Protein AF-A0A9P6YZV2-F1 (afdb_monomer_lite)

Radius of gyration: 41.77 Å; chains: 1; bounding box: 80×74×138 Å

InterPro domains:
  IPR004827 Basic-leucine zipper domain [PF07716] (132-180)
  IPR004827 Basic-leucine zipper domain [PS00036] (134-148)
  IPR004827 Basic-leucine zipper domain [PS50217] (134-180)
  IPR004827 Basic-leucine zipper domain [SM00338] (126-190)
  IPR046347 Basic-leucine zipper domain superfamily [SSF57959] (128-179)

Sequence (214 aa):
MTPQNPFYPPQPTPTQPTMTHPEEFHPLYTDWLSHDMFKTDPYHDLFGFISPPLTASPVSENESSLPPPPADFISLFPDMIDTHLPPPQPVQIQPAKRRLAPLMPKTAIPCPGPPNPPTVKRKGIEAGDEVAVKRQKNTDAARRSRMKKVLKMEQLEEQVKALASENARLTTRVAVLESEKGTLVFKEQSLEDRIRVLESQLSEAHRALAIVRS

Structure (mmCIF, N/CA/C/O backbone):
data_AF-A0A9P6YZV2-F1
#
_entry.id   AF-A0A9P6YZV2-F1
#
loop_
_atom_site.group_PDB
_atom_site.id
_atom_site.type_symbol
_atom_site.label_atom_id
_atom_site.label_alt_id
_atom_site.label_comp_id
_atom_site.label_asym_id
_atom_site.label_entity_id
_atom_site.label_seq_id
_atom_site.pdbx_PDB_ins_code
_atom_site.Cartn_x
_atom_site.Cartn_y
_atom_site.Cartn_z
_atom_site.occupancy
_atom_site.B_iso_or_equiv
_atom_site.auth_seq_id
_atom_site.auth_comp_id
_atom_site.auth_asym_id
_atom_site.auth_atom_id
_atom_site.pdbx_PDB_model_num
ATOM 1 N N . MET A 1 1 ? 1.723 -35.075 -79.574 1.00 43.06 1 MET A N 1
ATOM 2 C CA . MET A 1 1 ? 2.799 -34.171 -80.031 1.00 43.06 1 MET A CA 1
ATOM 3 C C . MET A 1 1 ? 2.739 -32.915 -79.181 1.00 43.06 1 MET A C 1
ATOM 5 O O . MET A 1 1 ? 1.804 -32.142 -79.324 1.00 43.06 1 MET A O 1
ATOM 9 N N . THR A 1 2 ? 3.672 -32.768 -78.247 1.00 52.47 2 THR A N 1
ATOM 10 C CA . THR A 1 2 ? 3.822 -31.613 -77.350 1.00 52.47 2 THR A CA 1
ATOM 11 C C . THR A 1 2 ? 5.209 -31.018 -77.602 1.00 52.47 2 THR A C 1
ATOM 13 O O . THR A 1 2 ? 6.182 -31.774 -77.566 1.00 52.47 2 THR A O 1
ATOM 16 N N . PRO A 1 3 ? 5.345 -29.715 -77.906 1.00 64.06 3 PRO A N 1
ATOM 17 C CA . PRO A 1 3 ? 6.660 -29.129 -78.127 1.00 64.06 3 PRO A CA 1
ATOM 18 C C . PRO A 1 3 ? 7.365 -28.864 -76.788 1.00 64.06 3 PRO A C 1
ATOM 20 O O . PRO A 1 3 ? 6.851 -28.148 -75.929 1.00 64.06 3 PRO A O 1
ATOM 23 N N . GLN A 1 4 ? 8.548 -29.462 -76.622 1.00 55.41 4 GLN A N 1
ATOM 24 C CA . GLN A 1 4 ? 9.524 -29.097 -75.594 1.00 55.41 4 GLN A CA 1
ATOM 25 C C . GLN A 1 4 ? 10.068 -27.695 -75.878 1.00 55.41 4 GLN A C 1
ATOM 27 O O . GLN A 1 4 ? 10.422 -27.378 -77.010 1.00 55.41 4 GLN A O 1
ATOM 32 N N . ASN A 1 5 ? 10.161 -26.879 -74.832 1.00 64.25 5 ASN A N 1
ATOM 33 C CA . ASN A 1 5 ? 10.685 -25.520 -74.868 1.00 64.25 5 ASN A CA 1
ATOM 34 C C . ASN A 1 5 ? 12.114 -25.539 -74.278 1.00 64.25 5 ASN A C 1
ATOM 36 O O . ASN A 1 5 ? 12.241 -25.786 -73.077 1.00 64.25 5 ASN A O 1
ATOM 40 N N . PRO A 1 6 ? 13.194 -25.349 -75.064 1.00 66.38 6 PRO A N 1
ATOM 41 C CA . PRO A 1 6 ? 14.556 -25.545 -74.582 1.00 66.38 6 PRO A CA 1
ATOM 42 C C . PRO A 1 6 ? 15.266 -24.203 -74.379 1.00 66.38 6 PRO A C 1
ATOM 44 O O . PRO A 1 6 ? 16.166 -23.879 -75.136 1.00 66.38 6 PRO A O 1
ATOM 47 N N . PHE A 1 7 ? 14.881 -23.395 -73.389 1.00 64.88 7 PHE A N 1
ATOM 48 C CA . PHE A 1 7 ? 15.670 -22.207 -73.028 1.00 64.88 7 PHE A CA 1
ATOM 49 C C . PHE A 1 7 ? 15.435 -21.806 -71.567 1.00 64.88 7 PHE A C 1
ATOM 51 O O . PHE A 1 7 ? 14.630 -20.932 -71.262 1.00 64.88 7 PHE A O 1
ATOM 58 N N . TYR A 1 8 ? 16.178 -22.431 -70.653 1.00 70.00 8 TYR A N 1
ATOM 59 C CA . TYR A 1 8 ? 16.481 -21.828 -69.356 1.00 70.00 8 TYR A CA 1
ATOM 60 C C . TYR A 1 8 ? 18.000 -21.845 -69.143 1.00 70.00 8 TYR A C 1
ATOM 62 O O . TYR A 1 8 ? 18.603 -22.917 -69.224 1.00 70.00 8 TYR A O 1
ATOM 70 N N . PRO A 1 9 ? 18.640 -20.685 -68.909 1.00 74.75 9 PRO A N 1
ATOM 71 C CA . PRO A 1 9 ? 20.052 -20.630 -68.551 1.00 74.75 9 PRO A CA 1
ATOM 72 C C . PRO A 1 9 ? 20.283 -21.164 -67.122 1.00 74.75 9 PRO A C 1
ATOM 74 O O . PRO A 1 9 ? 19.381 -21.084 -66.282 1.00 74.75 9 PRO A O 1
ATOM 77 N N . PRO A 1 10 ? 21.482 -21.701 -66.826 1.00 69.31 10 PRO A N 1
ATOM 78 C CA . PRO A 1 10 ? 21.798 -22.267 -65.519 1.00 69.31 10 PRO A CA 1
ATOM 79 C C . PRO A 1 10 ? 21.834 -21.188 -64.426 1.00 69.31 10 PRO A C 1
ATOM 81 O O . PRO A 1 10 ? 22.437 -20.128 -64.589 1.00 69.31 10 PRO A O 1
ATOM 84 N N . GLN A 1 11 ? 21.183 -21.481 -63.298 1.00 67.31 11 GLN A N 1
ATOM 85 C CA . GLN A 1 11 ? 21.203 -20.667 -62.080 1.00 67.31 11 GLN A CA 1
ATOM 86 C C . GLN A 1 11 ? 22.591 -20.720 -61.407 1.00 67.31 11 GLN A C 1
ATOM 88 O O . GLN A 1 11 ? 23.166 -21.807 -61.310 1.00 67.31 11 GLN A O 1
ATOM 93 N N . PRO A 1 12 ? 23.132 -19.591 -60.910 1.00 63.19 12 PRO A N 1
ATOM 94 C CA . PRO A 1 12 ? 24.380 -19.576 -60.155 1.00 63.19 12 PRO A CA 1
ATOM 95 C C . PRO A 1 12 ? 24.190 -20.171 -58.750 1.00 63.19 12 PRO A C 1
ATOM 97 O O . PRO A 1 12 ? 23.262 -19.825 -58.021 1.00 63.19 12 PRO A O 1
ATOM 100 N N . THR A 1 13 ? 25.097 -21.065 -58.365 1.00 65.31 13 THR A N 1
ATOM 101 C CA . THR A 1 13 ? 25.158 -21.690 -57.037 1.00 65.31 13 THR A CA 1
ATOM 102 C C . THR A 1 13 ? 25.561 -20.684 -55.949 1.00 65.31 13 THR A C 1
ATOM 104 O O . THR A 1 13 ? 26.466 -19.882 -56.187 1.00 65.31 13 THR A O 1
ATOM 107 N N . PRO A 1 14 ? 24.974 -20.743 -54.738 1.00 59.47 14 PRO A N 1
ATOM 108 C CA . PRO A 1 14 ? 25.343 -19.862 -53.635 1.00 59.47 14 PRO A CA 1
ATOM 109 C C . PRO A 1 14 ? 26.693 -20.265 -53.023 1.00 59.47 14 PRO A C 1
ATOM 111 O O . PRO A 1 14 ? 26.834 -21.323 -52.410 1.00 59.47 14 PRO A O 1
ATOM 114 N N . THR A 1 15 ? 27.689 -19.395 -53.177 1.00 58.44 15 THR A N 1
ATOM 115 C CA . THR A 1 15 ? 28.986 -19.464 -52.497 1.00 58.44 15 THR A CA 1
ATOM 116 C C . THR A 1 15 ? 28.785 -19.224 -50.998 1.00 58.44 15 THR A C 1
ATOM 118 O O . THR A 1 15 ? 28.292 -18.168 -50.600 1.00 58.44 15 THR A O 1
ATOM 121 N N . GLN A 1 16 ? 29.142 -20.195 -50.155 1.00 58.88 16 GLN A N 1
ATOM 122 C CA . GLN A 1 16 ? 29.100 -20.020 -48.702 1.00 58.88 16 GLN A CA 1
ATOM 123 C C . GLN A 1 16 ? 30.207 -19.059 -48.226 1.00 58.88 16 GLN A C 1
ATOM 125 O O . GLN A 1 16 ? 31.331 -19.138 -48.727 1.00 58.88 16 GLN A O 1
ATOM 130 N N . PRO A 1 17 ? 29.928 -18.165 -47.260 1.00 58.06 17 PRO A N 1
ATOM 131 C CA . PRO A 1 17 ? 30.936 -17.281 -46.693 1.00 58.06 17 PRO A CA 1
ATOM 132 C C . PRO A 1 17 ? 31.865 -18.035 -45.731 1.00 58.06 17 PRO A C 1
ATOM 134 O O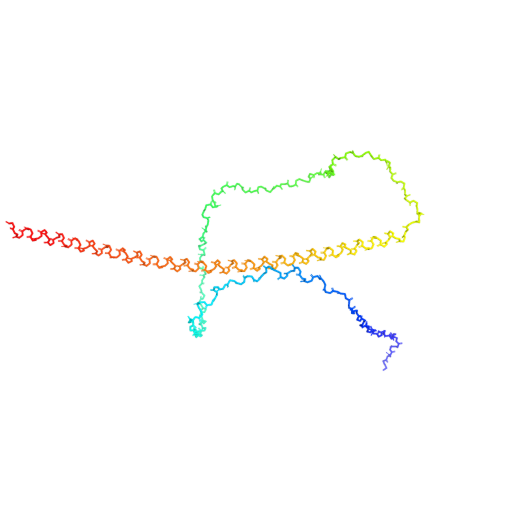 . PRO A 1 17 ? 31.443 -18.566 -44.705 1.00 58.06 17 PRO A O 1
ATOM 137 N N . THR A 1 18 ? 33.152 -18.027 -46.069 1.00 53.50 18 THR A N 1
ATOM 138 C CA . THR A 1 18 ? 34.283 -18.413 -45.221 1.00 53.50 18 THR A CA 1
ATOM 139 C C . THR A 1 18 ? 34.260 -17.636 -43.899 1.00 53.50 18 THR A C 1
ATOM 141 O O . THR A 1 18 ? 34.390 -16.413 -43.886 1.00 53.50 18 THR A O 1
ATOM 144 N N . MET A 1 19 ? 34.114 -18.349 -42.780 1.00 46.16 19 MET A N 1
ATOM 145 C CA . MET A 1 19 ? 34.288 -17.826 -41.422 1.00 46.16 19 MET A CA 1
ATOM 146 C C . MET A 1 19 ? 35.782 -17.609 -41.146 1.00 46.16 19 MET A C 1
ATOM 148 O O . MET A 1 19 ? 36.496 -18.542 -40.787 1.00 46.16 19 MET A O 1
ATOM 152 N N . THR A 1 20 ? 36.269 -16.380 -41.313 1.00 56.19 20 THR A N 1
ATOM 153 C CA . THR A 1 20 ? 37.557 -15.957 -40.750 1.00 56.19 20 THR A CA 1
ATOM 154 C C . THR A 1 20 ? 37.342 -15.449 -39.329 1.00 56.19 20 THR A C 1
ATOM 156 O O . THR A 1 20 ? 36.705 -14.420 -39.108 1.00 56.19 20 THR A O 1
ATOM 159 N N . HIS A 1 21 ? 37.885 -16.207 -38.388 1.00 53.91 21 HIS A N 1
ATOM 160 C CA . HIS A 1 21 ? 38.072 -15.893 -36.978 1.00 53.91 21 HIS A CA 1
ATOM 161 C C . HIS A 1 21 ? 38.969 -14.647 -36.816 1.00 53.91 21 HIS A C 1
ATOM 163 O O . HIS A 1 21 ? 40.043 -14.620 -37.420 1.00 53.91 21 HIS A O 1
ATOM 169 N N . PRO A 1 22 ? 38.614 -13.657 -35.978 1.00 57.06 22 PRO A N 1
ATOM 170 C CA . PRO A 1 22 ? 39.604 -12.812 -35.334 1.00 57.06 22 PRO A CA 1
ATOM 171 C C . PRO A 1 22 ? 39.616 -13.117 -33.838 1.00 57.06 22 PRO A C 1
ATOM 173 O O . PRO A 1 22 ? 38.702 -12.770 -33.090 1.00 57.06 22 PRO A O 1
ATOM 176 N N . GLU A 1 23 ? 40.676 -13.810 -33.443 1.00 51.91 23 GLU A N 1
ATOM 177 C CA . GLU A 1 23 ? 41.200 -13.756 -32.089 1.00 51.91 23 GLU A CA 1
ATOM 178 C C . GLU A 1 23 ? 41.627 -12.326 -31.710 1.00 51.91 23 GLU A C 1
ATOM 180 O O . GLU A 1 23 ? 41.994 -11.518 -32.562 1.00 51.91 23 GLU A O 1
ATOM 185 N N . GLU A 1 24 ? 41.594 -12.079 -30.399 1.00 54.41 24 GLU A N 1
ATOM 186 C CA . GLU A 1 24 ? 42.361 -11.064 -29.669 1.00 54.41 24 GLU A CA 1
ATOM 187 C C . GLU A 1 24 ? 42.014 -9.579 -29.886 1.00 54.41 24 GLU A C 1
ATOM 189 O O . GLU A 1 24 ? 42.719 -8.816 -30.540 1.00 54.41 24 GLU A O 1
ATOM 194 N N . PHE A 1 25 ? 40.991 -9.109 -29.161 1.00 53.44 25 PHE A N 1
ATOM 195 C CA . PHE A 1 25 ? 40.969 -7.734 -28.644 1.00 53.44 25 PHE A CA 1
ATOM 196 C C . PHE A 1 25 ? 40.607 -7.726 -27.147 1.00 53.44 25 PHE A C 1
ATOM 198 O O . PHE A 1 25 ? 39.445 -7.776 -26.758 1.00 53.44 25 PHE A O 1
ATOM 205 N N . HIS A 1 26 ? 41.666 -7.699 -26.334 1.00 54.44 26 HIS A N 1
ATOM 206 C CA . HIS A 1 26 ? 41.816 -7.231 -24.947 1.00 54.44 26 HIS A CA 1
ATOM 207 C C . HIS A 1 26 ? 40.582 -7.119 -24.011 1.00 54.44 26 HIS A C 1
ATOM 209 O O . HIS A 1 26 ? 39.766 -6.204 -24.162 1.00 54.44 26 HIS A O 1
ATOM 215 N N . PRO A 1 27 ? 40.542 -7.895 -22.906 1.00 51.00 27 PRO A N 1
ATOM 216 C CA . PRO A 1 27 ? 39.617 -7.695 -21.796 1.00 51.00 27 PRO A CA 1
ATOM 217 C C . PRO A 1 27 ? 40.226 -6.730 -20.760 1.00 51.00 27 PRO A C 1
ATOM 219 O O . PRO A 1 27 ? 40.805 -7.156 -19.769 1.00 51.00 27 PRO A O 1
ATOM 222 N N . LEU A 1 28 ? 40.128 -5.416 -20.984 1.00 53.09 28 LEU A N 1
ATOM 223 C CA . LEU A 1 28 ? 40.506 -4.403 -19.973 1.00 53.09 28 LEU A CA 1
ATOM 224 C C . LEU A 1 28 ? 39.362 -3.450 -19.590 1.00 53.09 28 LEU A C 1
ATOM 226 O O . LEU A 1 28 ? 39.574 -2.502 -18.843 1.00 53.09 28 LEU A O 1
ATOM 230 N N . TYR A 1 29 ? 38.139 -3.692 -20.071 1.00 54.31 29 TYR A N 1
ATOM 231 C CA . TYR A 1 29 ? 37.000 -2.794 -19.827 1.00 54.31 29 TYR A CA 1
ATOM 232 C C . TYR A 1 29 ? 35.933 -3.329 -18.862 1.00 54.31 29 TYR A C 1
ATOM 234 O O . TYR A 1 29 ? 34.952 -2.634 -18.607 1.00 54.31 29 TYR A O 1
ATOM 242 N N . THR A 1 30 ? 36.110 -4.524 -18.300 1.00 49.38 30 THR A N 1
ATOM 243 C CA . THR A 1 30 ? 35.121 -5.162 -17.413 1.00 49.38 30 THR A CA 1
ATOM 244 C C . THR A 1 30 ? 35.299 -4.861 -15.922 1.00 49.38 30 THR A C 1
ATOM 246 O O . THR A 1 30 ? 34.407 -5.187 -15.149 1.00 49.38 30 THR A O 1
ATOM 249 N N . ASP A 1 31 ? 36.382 -4.204 -15.500 1.00 46.16 31 ASP A N 1
ATOM 250 C CA . ASP A 1 31 ? 36.741 -4.153 -14.071 1.00 46.16 31 ASP A CA 1
ATOM 251 C C . ASP A 1 31 ? 36.098 -2.996 -13.272 1.00 46.16 31 ASP A C 1
ATOM 253 O O . ASP A 1 31 ? 36.015 -3.037 -12.051 1.00 46.16 31 ASP A O 1
ATOM 257 N N . TRP A 1 32 ? 35.553 -1.968 -13.934 1.00 55.16 32 TRP A N 1
ATOM 258 C CA . TRP A 1 32 ? 34.984 -0.797 -13.237 1.00 55.16 32 TRP A CA 1
ATOM 259 C C . TRP A 1 32 ? 33.485 -0.892 -12.912 1.00 55.16 32 TRP A C 1
ATOM 261 O O . TRP A 1 32 ? 32.959 -0.004 -12.244 1.00 55.16 32 TRP A O 1
ATOM 271 N N . LEU A 1 33 ? 32.779 -1.935 -13.366 1.00 55.25 33 LEU A N 1
ATOM 272 C CA . LEU A 1 33 ? 31.339 -2.092 -13.100 1.00 55.25 33 LEU A CA 1
ATOM 273 C C . LEU A 1 33 ? 31.011 -3.019 -11.919 1.00 55.25 33 LEU A C 1
ATOM 275 O O . LEU A 1 33 ? 29.849 -3.106 -11.531 1.00 55.25 33 LEU A O 1
ATOM 279 N N . SER A 1 34 ? 32.006 -3.694 -11.341 1.00 52.78 34 SER A N 1
ATOM 280 C CA . SER A 1 34 ? 31.775 -4.771 -10.367 1.00 52.78 34 SER A CA 1
ATOM 281 C C . SER A 1 34 ? 31.810 -4.338 -8.897 1.00 52.78 34 SER A C 1
ATOM 283 O O . SER A 1 34 ? 31.619 -5.185 -8.030 1.00 52.78 34 SER A O 1
ATOM 285 N N . HIS A 1 35 ? 32.052 -3.061 -8.576 1.00 49.12 35 HIS A N 1
ATOM 286 C CA . HIS A 1 35 ? 32.400 -2.694 -7.196 1.00 49.12 35 HIS A CA 1
ATOM 287 C C . HIS A 1 35 ? 31.244 -2.263 -6.273 1.00 49.12 35 HIS A C 1
ATOM 289 O O . HIS A 1 35 ? 31.473 -2.191 -5.074 1.00 49.12 35 HIS A O 1
ATOM 295 N N . ASP A 1 36 ? 30.013 -2.034 -6.753 1.00 50.41 36 ASP A N 1
ATOM 296 C CA . ASP A 1 36 ? 29.003 -1.344 -5.914 1.00 50.41 36 ASP A CA 1
ATOM 297 C C . ASP A 1 36 ? 27.617 -2.004 -5.768 1.00 50.41 36 ASP A C 1
ATOM 299 O O . ASP A 1 36 ? 26.698 -1.373 -5.253 1.00 50.41 36 ASP A O 1
ATOM 303 N N . MET A 1 37 ? 27.419 -3.270 -6.162 1.00 51.56 37 MET A N 1
ATOM 304 C CA . MET A 1 37 ? 26.061 -3.863 -6.165 1.00 51.56 37 MET A CA 1
ATOM 305 C C . MET A 1 37 ? 25.808 -5.050 -5.228 1.00 51.56 37 MET A C 1
ATOM 307 O O . MET A 1 37 ? 24.688 -5.547 -5.194 1.00 51.56 37 MET A O 1
ATOM 311 N N . PHE A 1 38 ? 26.766 -5.461 -4.393 1.00 49.94 38 PHE A N 1
ATOM 312 C CA . PHE A 1 38 ? 26.539 -6.547 -3.426 1.00 49.94 38 PHE A CA 1
ATOM 313 C C . PHE A 1 38 ? 26.890 -6.144 -1.992 1.00 49.94 38 PHE A C 1
ATOM 315 O O . PHE A 1 38 ? 27.756 -6.730 -1.350 1.00 49.94 38 PHE A O 1
ATOM 322 N N . LYS A 1 39 ? 26.163 -5.162 -1.451 1.00 48.28 39 LYS A N 1
ATOM 323 C CA . LYS A 1 39 ? 25.825 -5.184 -0.022 1.00 48.28 39 LYS A CA 1
ATOM 324 C C . LYS A 1 39 ? 24.467 -5.860 0.105 1.00 48.28 39 LYS A C 1
ATOM 326 O O . LYS A 1 39 ? 23.427 -5.219 0.086 1.00 48.28 39 LYS A O 1
ATOM 331 N N . THR A 1 40 ? 24.509 -7.184 0.137 1.00 47.88 40 THR A N 1
ATOM 332 C CA . THR A 1 40 ? 23.394 -8.031 0.548 1.00 47.88 40 THR A CA 1
ATOM 333 C C . THR A 1 40 ? 23.101 -7.761 2.020 1.00 47.88 40 THR A C 1
ATOM 335 O O . THR A 1 40 ? 23.956 -8.004 2.874 1.00 47.88 40 THR A O 1
ATOM 338 N N . ASP A 1 41 ? 21.910 -7.246 2.308 1.00 49.81 41 ASP A N 1
ATOM 339 C CA . ASP A 1 41 ? 21.395 -7.127 3.668 1.00 49.81 41 ASP A CA 1
ATOM 340 C C . ASP A 1 41 ? 21.229 -8.525 4.303 1.00 49.81 41 ASP A C 1
ATOM 342 O O . ASP A 1 41 ? 20.614 -9.404 3.695 1.00 49.81 41 ASP A O 1
ATOM 346 N N . PRO A 1 42 ? 21.728 -8.765 5.531 1.00 53.84 42 PRO A N 1
ATOM 347 C CA . PRO A 1 42 ? 21.715 -10.083 6.175 1.00 53.84 42 PRO A CA 1
ATOM 348 C C . PRO A 1 42 ? 20.377 -10.447 6.854 1.00 53.84 42 PRO A C 1
ATOM 350 O O . PRO A 1 42 ? 20.350 -11.310 7.726 1.00 53.84 42 PRO A O 1
ATOM 353 N N . TYR A 1 43 ? 19.256 -9.811 6.496 1.00 56.19 43 TYR A N 1
ATOM 354 C CA . TYR A 1 43 ? 17.992 -9.941 7.246 1.00 56.19 43 TYR A CA 1
ATOM 355 C C . TYR A 1 43 ? 16.944 -10.883 6.637 1.00 56.19 43 TYR A C 1
ATOM 357 O O . TYR A 1 43 ? 15.857 -11.017 7.196 1.00 56.19 43 TYR A O 1
ATOM 365 N N . HIS A 1 44 ? 17.242 -11.573 5.534 1.00 54.62 44 HIS A N 1
ATOM 366 C CA . HIS A 1 44 ? 16.236 -12.404 4.862 1.00 54.62 44 HIS A CA 1
ATOM 367 C C . HIS A 1 44 ? 16.019 -13.811 5.443 1.00 54.62 44 HIS A C 1
ATOM 369 O O . HIS A 1 44 ? 15.093 -14.483 4.999 1.00 54.62 44 HIS A O 1
ATOM 375 N N . ASP A 1 45 ? 16.770 -14.239 6.464 1.00 51.38 45 ASP A N 1
ATOM 376 C CA . ASP A 1 45 ? 16.790 -15.660 6.861 1.00 51.38 45 ASP A CA 1
ATOM 377 C C . ASP A 1 45 ? 16.091 -16.010 8.191 1.00 51.38 45 ASP A C 1
ATOM 379 O O . ASP A 1 45 ? 16.208 -17.135 8.669 1.00 51.38 45 ASP A O 1
ATOM 383 N N . LEU A 1 46 ? 15.327 -15.093 8.808 1.00 51.91 46 LEU A N 1
ATOM 384 C CA . LEU A 1 46 ? 14.705 -15.365 10.122 1.00 51.91 46 LEU A CA 1
ATOM 385 C C . LEU A 1 46 ? 13.220 -15.779 10.094 1.00 51.91 46 LEU A C 1
ATOM 387 O O . LEU A 1 46 ? 12.696 -16.209 11.116 1.00 51.91 46 LEU A O 1
ATOM 391 N N . PHE A 1 47 ? 12.532 -15.727 8.951 1.00 53.81 47 PHE A N 1
ATOM 392 C CA . PHE A 1 47 ? 11.108 -16.118 8.862 1.00 53.81 47 PHE A CA 1
ATOM 393 C C . PHE A 1 47 ? 10.846 -17.299 7.914 1.00 53.81 47 PHE A C 1
ATOM 395 O O . PHE A 1 47 ? 9.758 -17.448 7.363 1.00 53.81 47 PHE A O 1
ATOM 402 N N . GLY A 1 48 ? 11.840 -18.176 7.759 1.00 53.34 48 GLY A N 1
ATOM 403 C CA . GLY A 1 48 ? 11.793 -19.375 6.919 1.00 53.34 48 GLY A CA 1
ATOM 404 C C . GLY A 1 48 ? 11.095 -20.598 7.525 1.00 53.34 48 GLY A C 1
ATOM 405 O O . GLY A 1 48 ? 11.504 -21.712 7.217 1.00 53.34 48 GLY A O 1
ATOM 406 N N . PHE A 1 49 ? 10.063 -20.448 8.364 1.00 51.62 49 PHE A N 1
ATOM 407 C CA . PHE A 1 49 ? 9.325 -21.611 8.868 1.00 51.62 49 PHE A CA 1
ATOM 408 C C . PHE A 1 49 ? 7.804 -21.406 8.884 1.00 51.62 49 PHE A C 1
ATOM 410 O O . PHE A 1 49 ? 7.268 -20.570 9.602 1.00 51.62 49 PHE A O 1
ATOM 417 N N . ILE A 1 50 ? 7.147 -22.315 8.149 1.00 52.44 50 ILE A N 1
ATOM 418 C CA . ILE A 1 50 ? 5.720 -22.671 8.127 1.00 52.44 50 ILE A CA 1
ATOM 419 C C . ILE A 1 50 ? 4.857 -21.863 7.141 1.00 52.44 50 ILE A C 1
ATOM 421 O O . ILE A 1 50 ? 4.198 -20.884 7.477 1.00 52.44 50 ILE A O 1
ATOM 425 N N . SER A 1 51 ? 4.743 -22.377 5.916 1.00 41.38 51 SER A N 1
ATOM 426 C CA . SER A 1 51 ? 3.493 -22.285 5.156 1.00 41.38 51 SER A CA 1
ATOM 427 C C . SER A 1 51 ? 3.112 -23.684 4.660 1.00 41.38 51 SER A C 1
ATOM 429 O O . SER A 1 51 ? 3.918 -24.314 3.972 1.00 41.38 51 SER A O 1
ATOM 431 N N . PRO A 1 52 ? 1.940 -24.219 5.051 1.00 60.16 52 PRO A N 1
ATOM 432 C CA . PRO A 1 52 ? 1.462 -25.515 4.583 1.00 60.16 52 PRO A CA 1
ATOM 433 C C . PRO A 1 52 ? 0.967 -25.425 3.127 1.00 60.16 52 PRO A C 1
ATOM 435 O O . PRO A 1 52 ? 0.572 -24.345 2.678 1.00 60.16 52 PRO A O 1
ATOM 438 N N . PRO A 1 53 ? 0.951 -26.542 2.377 1.00 58.06 53 PRO A N 1
ATOM 439 C CA . PRO A 1 53 ? 0.443 -26.558 1.012 1.00 58.06 53 PRO A CA 1
ATOM 440 C C . PRO A 1 53 ? -1.085 -26.457 1.036 1.00 58.06 53 PRO A C 1
ATOM 442 O O . PRO A 1 53 ? -1.765 -27.376 1.492 1.00 58.06 53 PRO A O 1
ATOM 445 N N . LEU A 1 54 ? -1.638 -25.346 0.544 1.00 53.19 54 LEU A N 1
ATOM 446 C CA . LEU A 1 54 ? -3.074 -25.262 0.307 1.00 53.19 54 LEU A CA 1
ATOM 447 C C . LEU A 1 54 ? -3.416 -25.984 -0.995 1.00 53.19 54 LEU A C 1
ATOM 449 O O . LEU A 1 54 ? -2.981 -25.643 -2.093 1.00 53.19 54 LEU A O 1
ATOM 453 N N . THR A 1 55 ? -4.178 -27.043 -0.783 1.00 51.91 55 THR A N 1
ATOM 454 C CA . THR A 1 55 ? -4.790 -27.966 -1.722 1.00 51.91 55 THR A CA 1
ATOM 455 C C . THR A 1 55 ? -5.688 -27.256 -2.731 1.00 51.91 55 THR A C 1
ATOM 457 O O . THR A 1 55 ? -6.434 -26.342 -2.381 1.00 51.91 55 THR A O 1
ATOM 460 N N . ALA A 1 56 ? -5.654 -27.742 -3.972 1.00 51.88 56 ALA A N 1
ATOM 461 C CA . ALA A 1 56 ? -6.560 -27.370 -5.049 1.00 51.88 56 ALA A CA 1
ATOM 462 C C . ALA A 1 56 ? -8.033 -27.425 -4.605 1.00 51.88 56 ALA A C 1
ATOM 464 O O . ALA A 1 56 ? -8.490 -28.446 -4.093 1.00 51.88 56 ALA A O 1
ATOM 465 N N . SER A 1 57 ? -8.772 -26.339 -4.837 1.00 46.72 57 SER A N 1
ATOM 466 C CA . SER A 1 57 ? -10.237 -26.361 -4.863 1.00 46.72 57 SER A CA 1
ATOM 467 C C . SER A 1 57 ? -10.719 -26.416 -6.314 1.00 46.72 57 SER A C 1
ATOM 469 O O . SER A 1 57 ? -10.122 -25.760 -7.172 1.00 46.72 57 SER A O 1
ATOM 471 N N . PRO A 1 58 ? -11.760 -27.215 -6.602 1.00 58.94 58 PRO A N 1
ATOM 472 C CA . PRO A 1 58 ? -12.256 -27.424 -7.949 1.00 58.94 58 PRO A CA 1
ATOM 473 C C . PRO A 1 58 ? -12.977 -26.190 -8.492 1.00 58.94 58 PRO A C 1
ATOM 475 O O . PRO A 1 58 ? -13.593 -25.412 -7.763 1.00 58.94 58 PRO A O 1
ATOM 478 N N . VAL A 1 59 ? -12.891 -26.076 -9.814 1.00 48.19 59 VAL A N 1
ATOM 479 C CA . VAL A 1 59 ? -13.651 -25.165 -10.661 1.00 48.19 59 VAL A CA 1
ATOM 480 C C . VAL A 1 59 ? -15.149 -25.351 -10.385 1.00 48.19 59 VAL A C 1
ATOM 482 O O . VAL A 1 59 ? -15.647 -26.476 -10.362 1.00 48.19 59 VAL A O 1
ATOM 485 N N . SER A 1 60 ? -15.860 -24.251 -10.153 1.00 56.31 60 SER A N 1
ATOM 486 C CA . SER A 1 60 ? -17.320 -24.220 -10.177 1.00 56.31 60 SER A CA 1
ATOM 487 C C . SER A 1 60 ? -17.713 -23.268 -11.296 1.00 56.31 60 SER A C 1
ATOM 489 O O . SER A 1 60 ? -17.619 -22.048 -11.160 1.00 56.31 60 SER A O 1
ATOM 491 N N . GLU A 1 61 ? -18.050 -23.847 -12.444 1.00 56.47 61 GLU A N 1
ATOM 492 C CA . GLU A 1 61 ? -18.678 -23.150 -13.557 1.00 56.47 61 GLU A CA 1
ATOM 493 C C . GLU A 1 61 ? -20.153 -22.970 -13.201 1.00 56.47 61 GLU A C 1
ATOM 495 O O . GLU A 1 61 ? -20.925 -23.926 -13.195 1.00 56.47 61 GLU A O 1
ATOM 500 N N . ASN A 1 62 ? -20.548 -21.744 -12.868 1.00 56.75 62 ASN A N 1
ATOM 501 C CA . ASN A 1 62 ? -21.954 -21.374 -12.835 1.00 56.75 62 ASN A CA 1
ATOM 502 C C . ASN A 1 62 ? -22.107 -20.024 -13.539 1.00 56.75 62 ASN A C 1
ATOM 504 O O . ASN A 1 62 ? -22.022 -18.961 -12.921 1.00 56.75 62 ASN A O 1
ATOM 508 N N . GLU A 1 63 ? -22.286 -20.085 -14.860 1.00 53.06 63 GLU A N 1
ATOM 509 C CA . GLU A 1 63 ? -22.800 -18.971 -15.651 1.00 53.06 63 GLU A CA 1
ATOM 510 C C . GLU A 1 63 ? -24.232 -18.674 -15.202 1.00 53.06 63 GLU A C 1
ATOM 512 O O . GLU A 1 63 ? -25.183 -19.362 -15.566 1.00 53.06 63 GLU A O 1
ATOM 517 N N . SER A 1 64 ? -24.389 -17.623 -14.402 1.00 53.81 64 SER A N 1
ATOM 518 C CA . SER A 1 64 ? -25.679 -16.983 -14.183 1.00 53.81 64 SER A CA 1
ATOM 519 C C . SER A 1 64 ? -25.618 -15.606 -14.825 1.00 53.81 64 SER A C 1
ATOM 521 O O . SER A 1 64 ? -24.998 -14.681 -14.302 1.00 53.81 64 SER A O 1
ATOM 523 N N . SER A 1 65 ? -26.254 -15.489 -15.988 1.00 56.97 65 SER A N 1
ATOM 524 C CA . SER A 1 65 ? -26.461 -14.240 -16.710 1.00 56.97 65 SER A CA 1
ATOM 525 C C . SER A 1 65 ? -27.303 -13.279 -15.865 1.00 56.97 65 SER A C 1
ATOM 527 O O . SER A 1 65 ? -28.532 -13.363 -15.844 1.00 56.97 65 SER A O 1
ATOM 529 N N . LEU A 1 66 ? -26.647 -12.356 -15.170 1.00 62.50 66 LEU A N 1
ATOM 530 C CA . LEU A 1 66 ? -27.281 -11.164 -14.620 1.00 62.50 66 LEU A CA 1
ATOM 531 C C . LEU A 1 66 ? -26.558 -9.931 -15.171 1.00 62.50 66 LEU A C 1
ATOM 533 O O . LEU A 1 66 ? -25.330 -9.947 -15.285 1.00 62.50 66 LEU A O 1
ATOM 537 N N . PRO A 1 67 ? -27.299 -8.875 -15.552 1.00 71.31 67 PRO A N 1
ATOM 538 C CA . PRO A 1 67 ? -26.690 -7.637 -16.012 1.00 71.31 67 PRO A CA 1
ATOM 539 C C . PRO A 1 67 ? -25.839 -7.028 -14.886 1.00 71.31 67 PRO A C 1
ATOM 541 O O . PRO A 1 67 ? -26.240 -7.093 -13.719 1.00 71.31 67 PRO A O 1
ATOM 544 N N . PRO A 1 68 ? -24.673 -6.442 -15.209 1.00 62.69 68 PRO A N 1
ATOM 545 C CA . PRO A 1 68 ? -23.816 -5.836 -14.204 1.00 62.69 68 PRO A CA 1
ATOM 546 C C . PRO A 1 68 ? -24.562 -4.677 -13.522 1.00 62.69 68 PRO A C 1
ATOM 548 O O . PRO A 1 68 ? -25.182 -3.867 -14.221 1.00 62.69 68 PRO A O 1
ATOM 551 N N . PRO A 1 69 ? -24.520 -4.565 -12.181 1.00 66.69 69 PRO A N 1
ATOM 552 C CA . PRO A 1 69 ? -24.959 -3.347 -11.517 1.00 66.69 69 PRO A CA 1
ATOM 553 C C . PRO A 1 69 ? -24.096 -2.172 -12.003 1.00 66.69 69 PRO A C 1
ATOM 555 O O . PRO A 1 69 ? -22.926 -2.378 -12.349 1.00 66.69 69 PRO A O 1
ATOM 558 N N . PRO A 1 70 ? -24.648 -0.946 -12.063 1.00 60.19 70 PRO A N 1
ATOM 559 C CA . PRO A 1 70 ? -23.858 0.229 -12.388 1.00 60.19 70 PRO A CA 1
ATOM 560 C C . PRO A 1 70 ? -22.701 0.301 -11.395 1.00 60.19 70 PRO A C 1
ATOM 562 O O . PRO A 1 70 ? -22.904 0.308 -10.184 1.00 60.19 70 PRO A O 1
ATOM 565 N N . ALA A 1 71 ? -21.480 0.273 -11.923 1.00 49.91 71 ALA A N 1
ATOM 566 C CA . ALA A 1 71 ? -20.296 0.520 -11.133 1.00 49.91 71 ALA A CA 1
ATOM 567 C C . ALA A 1 71 ? -20.408 1.949 -10.602 1.00 49.91 71 ALA A C 1
ATOM 569 O O . ALA A 1 71 ? -20.175 2.910 -11.339 1.00 49.91 71 ALA A O 1
ATOM 570 N N . ASP A 1 72 ? -20.782 2.077 -9.333 1.00 46.78 72 ASP A N 1
ATOM 571 C CA . ASP A 1 72 ? -20.520 3.270 -8.551 1.00 46.78 72 ASP A CA 1
ATOM 572 C C . ASP A 1 72 ? -18.999 3.400 -8.501 1.00 46.78 72 ASP A C 1
ATOM 574 O O . ASP A 1 72 ? -18.312 2.806 -7.668 1.00 46.78 72 ASP A O 1
ATOM 578 N N . PHE A 1 73 ? -18.452 4.121 -9.480 1.00 60.03 73 PHE A N 1
ATOM 579 C CA . PHE A 1 73 ? -17.106 4.647 -9.405 1.00 60.03 73 PHE A CA 1
ATOM 580 C C . PHE A 1 73 ? -17.073 5.494 -8.140 1.00 60.03 73 PHE A C 1
ATOM 582 O O . PHE A 1 73 ? -17.517 6.641 -8.127 1.00 60.03 73 PHE A O 1
ATOM 589 N N . ILE A 1 74 ? -16.573 4.902 -7.059 1.00 57.09 74 ILE A N 1
ATOM 590 C CA . ILE A 1 74 ? -16.119 5.632 -5.888 1.00 57.09 74 ILE A CA 1
ATOM 591 C C . ILE A 1 74 ? -15.002 6.522 -6.422 1.00 57.09 74 ILE A C 1
ATOM 593 O O . ILE A 1 74 ? -13.863 6.087 -6.600 1.00 57.09 74 ILE A O 1
ATOM 597 N N . SER A 1 75 ? -15.366 7.749 -6.789 1.00 59.59 75 SER A N 1
ATOM 598 C CA . SER A 1 75 ? -14.429 8.788 -7.176 1.00 59.59 75 SER A CA 1
ATOM 599 C C . SER A 1 75 ? -13.479 8.974 -6.005 1.00 59.59 75 SER A C 1
ATOM 601 O O . SER A 1 75 ? -13.823 9.602 -5.009 1.00 59.59 75 SER A O 1
ATOM 603 N N . LEU A 1 76 ? -12.275 8.412 -6.133 1.00 63.31 76 LEU A N 1
ATOM 604 C CA . LEU A 1 76 ? -11.209 8.491 -5.132 1.00 63.31 76 LEU A CA 1
ATOM 605 C C . LEU A 1 76 ? -10.752 9.943 -4.875 1.00 63.31 76 LEU A C 1
ATOM 607 O O . LEU A 1 76 ? -9.965 10.191 -3.970 1.00 63.31 76 LEU A O 1
ATOM 611 N N . PHE A 1 77 ? -11.258 10.896 -5.668 1.00 64.62 77 PHE A N 1
ATOM 612 C CA . PHE A 1 77 ? -10.991 12.327 -5.578 1.00 64.62 77 PHE A CA 1
ATOM 613 C C . PHE A 1 77 ? -12.279 13.138 -5.833 1.00 64.62 77 PHE A C 1
ATOM 615 O O . PHE A 1 77 ? -12.502 13.591 -6.959 1.00 64.62 77 PHE A O 1
ATOM 622 N N . PRO A 1 78 ? -13.141 13.333 -4.818 1.00 63.69 78 PRO A N 1
ATOM 623 C CA . PRO A 1 78 ? -14.338 14.172 -4.939 1.00 63.69 78 PRO A CA 1
ATOM 624 C C . PRO A 1 78 ? -14.018 15.636 -5.288 1.00 63.69 78 PRO A C 1
ATOM 626 O O . PRO A 1 78 ? -14.799 16.296 -5.961 1.00 63.69 78 PRO A O 1
ATOM 629 N N . ASP A 1 79 ? -12.831 16.124 -4.918 1.00 55.81 79 ASP A N 1
ATOM 630 C CA . ASP A 1 79 ? -12.480 17.548 -5.024 1.00 55.81 79 ASP A CA 1
ATOM 631 C C . ASP A 1 79 ? -12.013 18.000 -6.418 1.00 55.81 79 ASP A C 1
ATOM 633 O O . ASP A 1 79 ? -11.737 19.180 -6.630 1.00 55.81 79 ASP A O 1
ATOM 637 N N . MET A 1 80 ? -11.914 17.094 -7.397 1.00 56.25 80 MET A N 1
ATOM 638 C CA . MET A 1 80 ? -11.484 17.461 -8.755 1.00 56.25 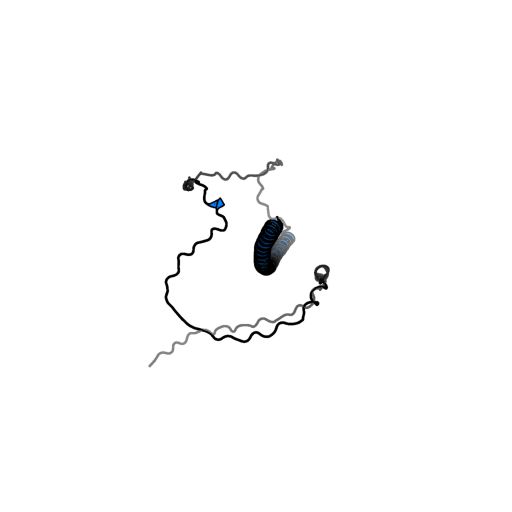80 MET A CA 1
ATOM 639 C C . MET A 1 80 ? -12.629 17.764 -9.730 1.00 56.25 80 MET A C 1
ATOM 641 O O . MET A 1 80 ? -12.364 18.267 -10.822 1.00 56.25 80 MET A O 1
ATOM 645 N N . ILE A 1 81 ? -13.884 17.477 -9.373 1.00 58.97 81 ILE A N 1
ATOM 646 C CA . ILE A 1 81 ? -15.025 17.558 -10.305 1.00 58.97 81 ILE A CA 1
ATOM 647 C C . ILE A 1 81 ? -15.785 18.894 -10.285 1.00 58.97 81 ILE A C 1
ATOM 649 O O . ILE A 1 81 ? -16.476 19.187 -11.257 1.00 58.97 81 ILE A O 1
ATOM 653 N N . ASP A 1 82 ? -15.571 19.766 -9.296 1.00 54.16 82 ASP A N 1
ATOM 654 C CA . ASP A 1 82 ? -16.225 21.087 -9.221 1.00 54.16 82 ASP A CA 1
ATOM 655 C C . ASP A 1 82 ? -15.372 22.229 -9.796 1.00 54.16 82 ASP A C 1
ATOM 657 O O . ASP A 1 82 ? -15.284 23.334 -9.257 1.00 54.16 82 ASP A O 1
ATOM 661 N N . THR A 1 83 ? -14.757 22.000 -10.955 1.00 55.38 83 THR A N 1
ATOM 662 C CA . THR A 1 83 ? -14.302 23.115 -11.793 1.00 55.38 83 THR A CA 1
ATOM 663 C C . THR A 1 83 ? -15.283 23.314 -12.940 1.00 55.38 83 THR A C 1
ATOM 665 O O . THR A 1 83 ? -15.188 22.673 -13.981 1.00 55.38 83 THR A O 1
ATOM 668 N N . HIS A 1 84 ? -16.209 24.266 -12.762 1.00 61.47 84 HIS A N 1
ATOM 669 C CA . HIS A 1 84 ? -16.995 24.921 -13.820 1.00 61.47 84 HIS A CA 1
ATOM 670 C C . HIS A 1 84 ? -16.085 25.690 -14.802 1.00 61.47 84 HIS A C 1
ATOM 672 O O . HIS A 1 84 ? -16.246 26.888 -15.042 1.00 61.47 84 HIS A O 1
ATOM 678 N N . LEU A 1 85 ? -15.084 25.017 -15.365 1.00 60.69 85 LEU A N 1
ATOM 679 C CA . LEU A 1 85 ? -14.279 25.567 -16.435 1.00 60.69 85 LEU A CA 1
ATOM 680 C C . LEU A 1 85 ? -15.100 25.483 -17.726 1.00 60.69 85 LEU A C 1
ATOM 682 O O . LEU A 1 85 ? -15.611 24.411 -18.061 1.00 60.69 85 LEU A O 1
ATOM 686 N N . PRO A 1 86 ? -15.264 26.602 -18.451 1.00 72.12 86 PRO A N 1
ATOM 687 C CA . PRO A 1 86 ? -15.939 26.582 -19.737 1.00 72.12 86 PRO A CA 1
ATOM 688 C C . PRO A 1 86 ? -15.227 25.590 -20.669 1.00 72.12 86 PRO A C 1
ATOM 690 O O . PRO 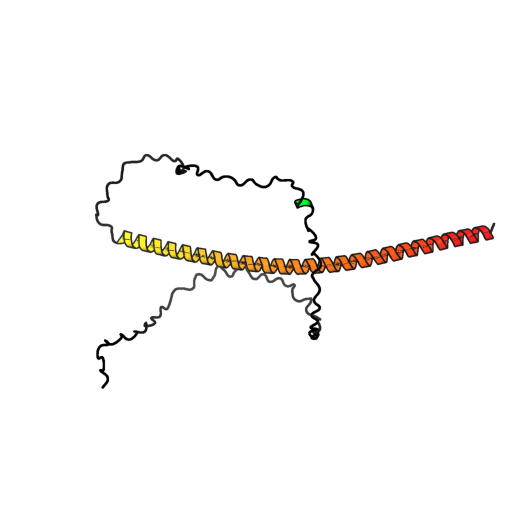A 1 86 ? -13.996 25.483 -20.614 1.00 72.12 86 PRO A O 1
ATOM 693 N N . PRO A 1 87 ? -15.971 24.870 -21.530 1.00 70.06 87 PRO A N 1
ATOM 694 C CA . PRO A 1 87 ? -15.375 23.945 -22.482 1.00 70.06 87 PRO A CA 1
ATOM 695 C C . PRO A 1 87 ? -14.288 24.682 -23.276 1.00 70.06 87 PRO A C 1
ATOM 697 O O . PRO A 1 87 ? -14.542 25.801 -23.742 1.00 70.06 87 PRO A O 1
ATOM 700 N N . PRO A 1 88 ? -13.075 24.111 -23.411 1.00 59.84 88 PRO A N 1
ATOM 701 C CA . PRO A 1 88 ? -12.001 24.761 -24.140 1.00 59.84 88 PRO A CA 1
ATOM 702 C C . PRO A 1 88 ? -12.488 25.007 -25.562 1.00 59.84 88 PRO A C 1
ATOM 704 O O . PRO A 1 88 ? -12.767 24.069 -26.311 1.00 59.84 88 PRO A O 1
ATOM 707 N N . GLN A 1 89 ? -12.641 26.283 -25.919 1.00 69.62 89 GLN A N 1
ATOM 708 C CA . GLN A 1 89 ? -13.000 26.629 -27.281 1.00 69.62 89 GLN A CA 1
ATOM 709 C C . GLN A 1 89 ? -11.921 26.072 -28.213 1.00 69.62 89 GLN A C 1
ATOM 711 O O . GLN A 1 89 ? -10.731 26.210 -27.906 1.00 69.62 89 GLN A O 1
ATOM 716 N N . PRO A 1 90 ? -12.300 25.442 -29.340 1.00 61.09 90 PRO A N 1
ATOM 717 C CA . PRO A 1 90 ? -11.335 25.024 -30.336 1.00 61.09 90 PRO A CA 1
ATOM 718 C C . PRO A 1 90 ? -10.584 26.273 -30.785 1.00 61.09 90 PRO A C 1
ATOM 720 O O . PRO A 1 90 ? -11.144 27.157 -31.434 1.00 61.09 90 PRO A O 1
ATOM 723 N N . VAL A 1 91 ? -9.316 26.370 -30.387 1.00 58.03 91 VAL A N 1
ATOM 724 C CA . VAL A 1 91 ? -8.430 27.438 -30.829 1.00 58.03 91 VAL A CA 1
ATOM 725 C C . VAL A 1 91 ? -8.366 27.313 -32.344 1.00 58.03 91 VAL A C 1
ATOM 727 O O . VAL A 1 91 ? -7.759 26.379 -32.868 1.00 58.03 91 VAL A O 1
ATOM 730 N N . GLN A 1 92 ? -9.033 28.225 -33.055 1.00 60.22 92 GLN A N 1
ATOM 731 C CA . GLN A 1 92 ? -8.840 28.382 -34.487 1.00 60.22 92 GLN A CA 1
ATOM 732 C C . GLN A 1 92 ? -7.363 28.702 -34.692 1.00 60.22 92 GLN A C 1
ATOM 734 O O . GLN A 1 92 ? -6.910 29.828 -34.473 1.00 60.22 92 GLN A O 1
ATOM 739 N N . ILE A 1 93 ? -6.601 27.686 -35.091 1.00 53.38 93 ILE A N 1
ATOM 740 C CA . ILE A 1 93 ? -5.240 27.843 -35.577 1.00 53.38 93 ILE A CA 1
ATOM 741 C C . ILE A 1 93 ? -5.380 28.578 -36.905 1.00 53.38 93 ILE A C 1
ATOM 743 O O . ILE A 1 93 ? -5.486 27.976 -37.972 1.00 53.38 93 ILE A O 1
ATOM 747 N N . GLN A 1 94 ? -5.420 29.906 -36.842 1.00 60.53 94 GLN A N 1
ATOM 748 C CA . GLN A 1 94 ? -5.128 30.697 -38.020 1.00 60.53 94 GLN A CA 1
ATOM 749 C C . GLN A 1 94 ? -3.726 30.285 -38.484 1.00 60.53 94 GLN A C 1
ATOM 751 O O . GLN A 1 94 ? -2.822 30.185 -37.644 1.00 60.53 94 GLN A O 1
ATOM 756 N N . PRO A 1 95 ? -3.503 30.050 -39.789 1.00 57.47 95 PRO A N 1
ATOM 757 C CA . PRO A 1 95 ? -2.165 29.898 -40.330 1.00 57.47 95 PRO A CA 1
ATOM 758 C C . PRO A 1 95 ? -1.476 31.262 -40.243 1.00 57.47 95 PRO A C 1
ATOM 760 O O . PRO A 1 95 ? -1.365 32.011 -41.214 1.00 57.47 95 PRO A O 1
ATOM 763 N N . ALA A 1 96 ? -1.024 31.609 -39.040 1.00 52.22 96 ALA A N 1
ATOM 764 C CA . ALA A 1 96 ? -0.098 32.691 -38.833 1.00 52.22 96 ALA A CA 1
ATOM 765 C C . ALA A 1 96 ? 1.123 32.344 -39.679 1.00 52.22 96 ALA A C 1
ATOM 767 O O . ALA A 1 96 ? 1.809 31.351 -39.422 1.00 52.22 96 ALA A O 1
ATOM 768 N N . LYS A 1 97 ? 1.363 33.157 -40.712 1.00 57.50 97 LYS A N 1
ATOM 769 C CA . LYS A 1 97 ? 2.603 33.204 -41.487 1.00 57.50 97 LYS A CA 1
ATOM 770 C C . LYS A 1 97 ? 3.740 33.540 -40.522 1.00 57.50 97 LYS A C 1
ATOM 772 O O . LYS A 1 97 ? 4.216 34.671 -40.464 1.00 57.50 97 LYS A O 1
ATOM 777 N N . ARG A 1 98 ? 4.162 32.559 -39.725 1.00 51.50 98 ARG A N 1
ATOM 778 C CA . ARG A 1 98 ? 5.381 32.618 -38.937 1.00 51.50 98 ARG A CA 1
ATOM 779 C C . ARG A 1 98 ? 6.511 32.588 -39.946 1.00 51.50 98 ARG A C 1
ATOM 781 O O . ARG A 1 98 ? 6.926 31.532 -40.414 1.00 51.50 98 ARG A O 1
ATOM 788 N N . ARG A 1 99 ? 6.984 33.778 -40.311 1.00 59.12 99 ARG A N 1
ATOM 789 C CA . ARG A 1 99 ? 8.342 33.925 -40.814 1.00 59.12 99 ARG A CA 1
ATOM 790 C C . ARG A 1 99 ? 9.244 33.316 -39.749 1.00 59.12 99 ARG A C 1
ATOM 792 O O . ARG A 1 99 ? 9.324 33.834 -38.639 1.00 59.12 99 ARG A O 1
ATOM 799 N N . LEU A 1 100 ? 9.842 32.176 -40.082 1.00 54.28 100 LEU A N 1
ATOM 800 C CA . LEU A 1 100 ? 10.919 31.565 -39.321 1.00 54.28 100 LEU A CA 1
ATOM 801 C C . LEU A 1 100 ? 12.066 32.575 -39.298 1.00 54.28 100 LEU A C 1
ATOM 803 O O . LEU A 1 100 ? 12.856 32.653 -40.234 1.00 54.28 100 LEU A O 1
ATOM 807 N N . ALA A 1 101 ? 12.108 33.411 -38.266 1.00 60.47 101 ALA A N 1
ATOM 808 C CA . ALA A 1 101 ? 13.313 34.138 -37.927 1.00 60.47 101 ALA A CA 1
ATOM 809 C C . ALA A 1 101 ? 14.227 33.147 -37.193 1.00 60.47 101 ALA A C 1
ATOM 811 O O . ALA A 1 101 ? 13.808 32.589 -36.174 1.00 60.47 101 ALA A O 1
ATOM 812 N N . PRO A 1 102 ? 15.448 32.890 -37.684 1.00 60.84 102 PRO A N 1
ATOM 813 C CA . PRO A 1 102 ? 16.419 32.112 -36.937 1.00 60.84 102 PRO A CA 1
ATOM 814 C C . PRO A 1 102 ? 16.758 32.865 -35.647 1.00 60.84 102 PRO A C 1
ATOM 816 O O . PRO A 1 102 ? 17.294 33.973 -35.688 1.00 60.84 102 PRO A O 1
ATOM 819 N N . LEU A 1 103 ? 16.450 32.268 -34.495 1.00 64.19 103 LEU A N 1
ATOM 820 C CA . LEU A 1 103 ? 16.984 32.680 -33.197 1.00 64.19 103 LEU A CA 1
ATOM 821 C C . LEU A 1 103 ? 18.467 32.286 -33.152 1.00 64.19 103 LEU A C 1
ATOM 823 O O . LEU A 1 103 ? 18.846 31.246 -32.623 1.00 64.19 103 LEU A O 1
ATOM 827 N N . MET A 1 104 ? 19.301 33.109 -33.783 1.00 68.19 104 MET A N 1
ATOM 828 C CA . MET A 1 104 ? 20.753 33.061 -33.637 1.00 68.19 104 MET A CA 1
ATOM 829 C C . MET A 1 104 ? 21.154 33.903 -32.415 1.00 68.19 104 MET A C 1
ATOM 831 O O . MET A 1 104 ? 20.734 35.061 -32.320 1.00 68.19 104 MET A O 1
ATOM 835 N N . PRO A 1 105 ? 21.975 33.383 -31.487 1.00 61.31 105 PRO A N 1
ATOM 836 C CA . PRO A 1 105 ? 22.600 34.210 -30.466 1.00 61.31 105 PRO A CA 1
ATOM 837 C C . PRO A 1 105 ? 23.580 35.192 -31.122 1.00 61.31 105 PRO A C 1
ATOM 839 O O . PRO A 1 105 ? 24.455 34.811 -31.898 1.00 61.31 105 PRO A O 1
ATOM 842 N N . LYS A 1 106 ? 23.405 36.483 -30.826 1.00 57.69 106 LYS A N 1
ATOM 843 C CA . LYS A 1 106 ? 24.274 37.567 -31.290 1.00 57.69 106 LYS A CA 1
ATOM 844 C C . LYS A 1 106 ? 25.594 37.544 -30.514 1.00 57.69 106 LYS A C 1
ATOM 846 O O . LYS A 1 106 ? 25.713 38.190 -29.480 1.00 57.69 106 LYS A O 1
ATOM 851 N N . THR A 1 107 ? 26.598 36.869 -31.051 1.00 54.88 107 THR A N 1
ATOM 852 C CA . THR A 1 107 ? 28.005 37.227 -30.841 1.00 54.88 107 THR A CA 1
ATOM 853 C C . THR A 1 107 ? 28.562 37.661 -32.190 1.00 54.88 107 THR A C 1
ATOM 855 O O . THR A 1 107 ? 28.759 36.867 -33.104 1.00 54.88 107 THR A O 1
ATOM 858 N N . ALA A 1 108 ? 28.709 38.976 -32.347 1.00 52.25 108 ALA A N 1
ATOM 859 C CA . ALA A 1 108 ? 29.235 39.595 -33.550 1.00 52.25 108 ALA A CA 1
ATOM 860 C C . ALA A 1 108 ? 30.730 39.271 -33.681 1.00 52.25 108 ALA A C 1
ATOM 862 O O . ALA A 1 108 ? 31.565 39.858 -32.999 1.00 52.25 108 ALA A O 1
ATOM 863 N N . ILE A 1 109 ? 31.052 38.335 -34.570 1.00 64.38 109 ILE A N 1
ATOM 864 C CA . ILE A 1 109 ? 32.381 38.188 -35.164 1.00 64.38 109 ILE A CA 1
ATOM 865 C C . ILE A 1 109 ? 32.276 38.781 -36.581 1.00 64.38 109 ILE A C 1
ATOM 867 O O . ILE A 1 109 ? 31.325 38.439 -37.293 1.00 64.38 109 ILE A O 1
ATOM 871 N N . PRO A 1 110 ? 33.182 39.679 -37.014 1.00 52.09 110 PRO A N 1
ATOM 872 C CA . PRO A 1 110 ? 33.149 40.244 -38.361 1.00 52.09 110 PRO A CA 1
ATOM 873 C C . PRO A 1 110 ? 33.261 39.136 -39.414 1.00 52.09 110 PRO A C 1
ATOM 875 O O . PRO A 1 110 ? 34.218 38.367 -39.405 1.00 52.09 110 PRO A O 1
ATOM 878 N N . CYS A 1 111 ? 32.284 39.058 -40.320 1.00 51.50 111 CYS A N 1
ATOM 879 C CA . CYS A 1 111 ? 32.336 38.211 -41.512 1.00 51.50 111 CYS A CA 1
ATOM 880 C C . CYS A 1 111 ? 33.352 38.770 -42.522 1.00 51.50 111 CYS A C 1
ATOM 882 O O . CYS A 1 111 ? 33.147 39.886 -43.006 1.00 51.50 111 CYS A O 1
ATOM 884 N N . PRO A 1 112 ? 34.377 38.006 -42.934 1.00 53.94 112 PRO A N 1
ATOM 885 C CA . PRO A 1 112 ? 35.136 38.290 -44.138 1.00 53.94 112 PRO A CA 1
ATOM 886 C C . PRO A 1 112 ? 34.551 37.483 -45.311 1.00 53.94 112 PRO A C 1
ATOM 888 O O . PRO A 1 112 ? 34.861 36.309 -45.453 1.00 53.94 112 PRO A O 1
ATOM 891 N N . GLY A 1 113 ? 33.725 38.127 -46.145 1.00 54.94 113 GLY A N 1
ATOM 892 C CA . GLY A 1 113 ? 33.436 37.748 -47.541 1.00 54.94 113 GLY A CA 1
ATOM 893 C C . GLY A 1 113 ? 32.737 36.398 -47.837 1.00 54.94 113 GLY A C 1
ATOM 894 O O . GLY A 1 113 ? 32.776 35.458 -47.048 1.00 54.94 113 GLY A O 1
ATOM 895 N N . PRO A 1 114 ? 32.074 36.268 -49.003 1.00 66.88 114 PRO A N 1
ATOM 896 C CA . PRO A 1 114 ? 31.579 34.981 -49.486 1.00 66.88 114 PRO A CA 1
ATOM 897 C C . PRO A 1 114 ? 32.759 34.045 -49.816 1.00 66.88 114 PRO A C 1
ATOM 899 O O . PRO A 1 114 ? 33.749 34.494 -50.401 1.00 66.88 114 PRO A O 1
ATOM 902 N N . PRO A 1 115 ? 32.687 32.746 -49.473 1.00 53.62 115 PRO A N 1
ATOM 903 C CA . PRO A 1 115 ? 33.757 31.811 -49.775 1.00 53.62 115 PRO A CA 1
ATOM 904 C C . PRO A 1 115 ? 33.809 31.564 -51.284 1.00 53.62 115 PRO A C 1
ATOM 906 O O . PRO A 1 115 ? 32.847 31.099 -51.894 1.00 53.62 115 PRO A O 1
ATOM 909 N N . ASN A 1 116 ? 34.964 31.856 -51.879 1.00 61.88 116 ASN A N 1
ATOM 910 C CA . ASN A 1 116 ? 35.339 31.328 -53.185 1.00 61.88 116 ASN A CA 1
ATOM 911 C C . ASN A 1 116 ? 35.136 29.798 -53.202 1.00 61.88 116 ASN A C 1
ATOM 913 O O . ASN A 1 116 ? 35.425 29.147 -52.190 1.00 61.88 116 ASN A O 1
ATOM 917 N N . PRO A 1 117 ? 34.690 29.193 -54.322 1.00 57.69 117 PRO A N 1
ATOM 918 C CA . PRO A 1 117 ? 34.659 27.741 -54.442 1.00 57.69 117 PRO A CA 1
ATOM 919 C C . PRO A 1 117 ? 36.076 27.201 -54.184 1.00 57.69 117 PRO A C 1
ATOM 921 O O . PRO A 1 117 ? 37.031 27.696 -54.796 1.00 57.69 117 PRO A O 1
ATOM 924 N N . PRO A 1 118 ? 36.257 26.238 -53.261 1.00 57.31 118 PRO A N 1
ATOM 925 C CA . PRO A 1 118 ? 37.579 25.738 -52.928 1.00 57.31 118 PRO A CA 1
ATOM 926 C C . PRO A 1 118 ? 38.173 25.066 -54.162 1.00 57.31 118 PRO A C 1
ATOM 928 O O . PRO A 1 118 ? 37.725 24.013 -54.618 1.00 57.31 118 PRO A O 1
ATOM 931 N N . THR A 1 119 ? 39.199 25.707 -54.715 1.00 52.84 119 THR A N 1
ATOM 932 C CA . THR A 1 119 ? 40.048 25.105 -55.729 1.00 52.84 119 THR A CA 1
ATOM 933 C C . THR A 1 119 ? 40.761 23.913 -55.106 1.00 52.84 119 THR A C 1
ATOM 935 O O . THR A 1 119 ? 41.434 23.990 -54.079 1.00 52.84 119 THR A O 1
ATOM 938 N N . VAL A 1 120 ? 40.551 22.772 -55.746 1.00 64.56 120 VAL A N 1
ATOM 939 C CA . VAL A 1 120 ? 41.072 21.459 -55.398 1.00 64.56 120 VAL A CA 1
ATOM 940 C C . VAL A 1 120 ? 42.600 21.494 -55.441 1.00 64.56 120 VAL A C 1
ATOM 942 O O . VAL A 1 120 ? 43.191 21.351 -56.509 1.00 64.56 120 VAL A O 1
ATOM 945 N N . LYS A 1 121 ? 43.276 21.681 -54.303 1.00 54.88 121 LYS A N 1
ATOM 946 C CA . LYS A 1 121 ? 44.727 21.456 -54.211 1.00 54.88 121 LYS A CA 1
ATOM 947 C C . LYS A 1 121 ? 45.105 20.697 -52.938 1.00 54.88 121 LYS A C 1
ATOM 949 O O . LYS A 1 121 ? 45.430 21.265 -51.907 1.00 54.88 121 LYS A O 1
ATOM 954 N N . ARG A 1 122 ? 45.103 19.369 -53.103 1.00 55.72 122 ARG A N 1
ATOM 955 C CA . ARG A 1 122 ? 46.052 18.404 -52.519 1.00 55.72 122 ARG A CA 1
ATOM 956 C C . ARG A 1 122 ? 46.224 18.449 -50.993 1.00 55.72 122 ARG A C 1
ATOM 958 O O . ARG A 1 122 ? 47.305 18.718 -50.486 1.00 55.72 122 ARG A O 1
ATOM 965 N N . LYS A 1 123 ? 45.171 18.042 -50.282 1.00 51.47 123 LYS A N 1
ATOM 966 C CA . LYS A 1 123 ? 45.272 17.317 -48.998 1.00 51.47 123 LYS A CA 1
ATOM 967 C C . LYS A 1 123 ? 44.077 16.360 -48.843 1.00 51.47 123 LYS A C 1
ATOM 969 O O . LYS A 1 123 ? 43.364 16.374 -47.855 1.00 51.47 123 LYS A O 1
ATOM 974 N N . GLY A 1 124 ? 43.774 15.628 -49.919 1.00 54.47 124 GLY A N 1
ATOM 975 C CA . GLY A 1 124 ? 42.496 14.928 -50.115 1.00 54.47 124 GLY A CA 1
ATOM 976 C C . GLY A 1 124 ? 42.431 13.480 -49.627 1.00 54.47 124 GLY A C 1
ATOM 977 O O . GLY A 1 124 ? 41.367 12.890 -49.723 1.00 54.47 124 GLY A O 1
ATOM 978 N N . ILE A 1 125 ? 43.532 12.914 -49.125 1.00 56.56 125 ILE A N 1
ATOM 979 C CA . ILE A 1 125 ? 43.579 11.512 -48.675 1.00 56.56 125 ILE A CA 1
ATOM 980 C C . ILE A 1 125 ? 43.373 11.463 -47.150 1.00 56.56 125 ILE A C 1
ATOM 982 O O . ILE A 1 125 ? 42.351 10.973 -46.688 1.00 56.56 125 ILE A O 1
ATOM 986 N N . GLU A 1 126 ? 44.212 12.166 -46.383 1.00 57.97 126 GLU A N 1
ATOM 987 C CA . GLU A 1 126 ? 44.110 12.254 -44.911 1.00 57.97 126 GLU A CA 1
ATOM 988 C C . GLU A 1 126 ? 42.777 12.841 -44.397 1.00 57.97 126 GLU A C 1
ATOM 990 O O . GLU A 1 126 ? 42.239 12.410 -43.380 1.00 57.97 126 GLU A O 1
ATOM 995 N N . ALA A 1 127 ? 42.201 13.824 -45.103 1.00 62.00 127 ALA A N 1
ATOM 996 C CA . ALA A 1 127 ? 40.934 14.444 -44.701 1.00 62.00 127 ALA A CA 1
ATOM 997 C C . ALA A 1 127 ? 39.713 13.533 -44.943 1.00 62.00 127 ALA A C 1
ATOM 999 O O . ALA A 1 127 ? 38.707 13.650 -44.242 1.00 62.00 127 ALA A O 1
ATOM 1000 N N . GLY A 1 128 ? 39.785 12.629 -45.928 1.00 69.38 128 GLY A N 1
ATOM 1001 C CA . GLY A 1 128 ? 38.746 11.625 -46.177 1.00 69.38 128 GLY A CA 1
ATOM 1002 C C . GLY A 1 128 ? 38.734 10.561 -45.084 1.00 69.38 128 GLY A C 1
ATOM 1003 O O . GLY A 1 128 ? 37.671 10.237 -44.545 1.00 69.38 128 GLY A O 1
ATOM 1004 N N . ASP A 1 129 ? 39.925 10.119 -44.686 1.00 75.88 129 ASP A N 1
ATOM 1005 C CA . ASP A 1 129 ? 40.113 9.153 -43.605 1.00 75.88 129 ASP A CA 1
ATOM 1006 C C . ASP A 1 129 ? 39.682 9.737 -42.251 1.00 75.88 129 ASP A C 1
ATOM 1008 O O . ASP A 1 129 ? 38.958 9.089 -41.492 1.00 75.88 129 ASP A O 1
ATOM 1012 N N . GLU A 1 130 ? 39.983 11.011 -41.973 1.00 84.06 130 GLU A N 1
ATOM 1013 C CA . GLU A 1 130 ? 39.516 11.681 -40.751 1.00 84.06 130 GLU A CA 1
ATOM 1014 C C . GLU A 1 130 ? 37.976 11.785 -40.686 1.00 84.06 130 GLU A C 1
ATOM 1016 O O . GLU A 1 130 ? 37.364 11.607 -39.624 1.00 84.06 130 GLU A O 1
ATOM 1021 N N . VAL A 1 131 ? 37.317 12.042 -41.822 1.00 85.69 131 VAL A N 1
ATOM 1022 C CA . VAL A 1 131 ? 35.847 12.077 -41.907 1.00 85.69 131 VAL A CA 1
ATOM 1023 C C . VAL A 1 131 ? 35.247 10.684 -41.712 1.00 85.69 131 VAL A C 1
ATOM 1025 O O . VAL A 1 131 ? 34.239 10.554 -41.006 1.00 85.69 131 VAL A O 1
ATOM 1028 N N . ALA A 1 132 ? 35.855 9.642 -42.281 1.00 88.75 132 ALA A N 1
ATOM 1029 C CA . ALA A 1 132 ? 35.423 8.260 -42.089 1.00 88.75 132 ALA A CA 1
ATOM 1030 C C . ALA A 1 132 ? 35.521 7.845 -40.611 1.00 88.75 132 ALA A C 1
ATOM 1032 O O . ALA A 1 132 ? 34.544 7.347 -40.041 1.00 88.75 132 ALA A O 1
ATOM 1033 N N . VAL A 1 133 ? 36.636 8.172 -39.949 1.00 89.50 133 VAL A N 1
ATOM 1034 C CA . VAL A 1 133 ? 36.833 7.923 -38.512 1.00 89.50 133 VAL A CA 1
ATOM 1035 C C . VAL A 1 133 ? 35.796 8.672 -37.665 1.00 89.50 133 VAL A C 1
ATOM 1037 O O . VAL A 1 133 ? 35.233 8.099 -36.729 1.00 89.50 133 VAL A O 1
ATOM 1040 N N . LYS A 1 134 ? 35.471 9.934 -37.985 1.00 94.38 134 LYS A N 1
ATOM 1041 C CA . LYS A 1 134 ? 34.421 10.693 -37.270 1.00 94.38 134 LYS A CA 1
ATOM 1042 C C . LYS A 1 134 ? 33.036 10.066 -37.432 1.00 94.38 134 LYS A C 1
ATOM 1044 O O . LYS A 1 134 ? 32.294 9.976 -36.452 1.00 94.38 134 LYS A O 1
ATOM 1049 N N . ARG A 1 135 ? 32.687 9.594 -38.632 1.00 94.31 135 ARG A N 1
ATOM 1050 C CA . ARG A 1 135 ? 31.420 8.880 -38.879 1.00 94.31 135 ARG A CA 1
ATOM 1051 C C . ARG A 1 135 ? 31.353 7.568 -38.108 1.00 94.31 135 ARG A C 1
ATOM 1053 O O . ARG A 1 135 ? 30.319 7.279 -37.505 1.00 94.31 135 ARG A O 1
ATOM 1060 N N . GLN A 1 136 ? 32.448 6.816 -38.068 1.00 93.75 136 GLN A N 1
ATOM 1061 C CA . GLN A 1 136 ? 32.534 5.586 -37.285 1.00 93.75 136 GLN A CA 1
ATOM 1062 C C . GLN A 1 136 ? 32.351 5.869 -35.787 1.00 93.75 136 GLN A C 1
ATOM 1064 O O . GLN A 1 136 ? 31.502 5.249 -35.147 1.00 93.75 136 GLN A O 1
ATOM 1069 N N . LYS A 1 137 ? 33.057 6.870 -35.242 1.00 96.50 137 LYS A N 1
ATOM 1070 C CA . LYS A 1 137 ? 32.927 7.288 -33.835 1.00 96.50 137 LYS A CA 1
ATOM 1071 C C . LYS A 1 137 ? 31.517 7.776 -33.493 1.00 96.50 137 LYS A C 1
ATOM 1073 O O . LYS A 1 137 ? 30.992 7.418 -32.445 1.00 96.50 137 LYS A O 1
ATOM 1078 N N . ASN A 1 138 ? 30.876 8.560 -34.362 1.00 96.88 138 ASN A N 1
ATOM 1079 C CA . ASN A 1 138 ? 29.493 9.000 -34.150 1.00 96.88 138 ASN A CA 1
ATOM 1080 C C . ASN A 1 138 ? 28.499 7.828 -34.207 1.00 96.88 138 ASN A C 1
ATOM 1082 O O . ASN A 1 138 ? 27.587 7.763 -33.385 1.00 96.88 138 ASN A O 1
ATOM 1086 N N . THR A 1 139 ? 28.707 6.879 -35.123 1.00 96.88 139 THR A N 1
ATOM 1087 C CA . THR A 1 139 ? 27.895 5.658 -35.216 1.00 96.88 139 THR A CA 1
ATOM 1088 C C . THR A 1 139 ? 28.000 4.838 -33.931 1.00 96.88 139 THR A C 1
ATOM 1090 O O . THR A 1 139 ? 26.978 4.407 -33.391 1.00 96.88 139 THR A O 1
ATOM 1093 N N . ASP A 1 140 ? 29.214 4.673 -33.397 1.00 97.75 140 ASP A N 1
ATOM 1094 C CA . ASP A 1 140 ? 29.423 3.992 -32.117 1.00 97.75 140 ASP A CA 1
ATOM 1095 C C . ASP A 1 140 ? 28.799 4.771 -30.950 1.00 97.75 140 ASP A C 1
ATOM 1097 O O . ASP A 1 140 ? 28.082 4.201 -30.129 1.00 97.75 140 ASP A O 1
ATOM 1101 N N . ALA A 1 141 ? 28.956 6.097 -30.916 1.00 97.81 141 ALA A N 1
ATOM 1102 C CA . ALA A 1 141 ? 28.325 6.942 -29.905 1.00 97.81 141 ALA A CA 1
ATOM 1103 C C . ALA A 1 141 ? 26.790 6.830 -29.928 1.00 97.81 141 ALA A C 1
ATOM 1105 O O . ALA A 1 141 ? 26.158 6.722 -28.873 1.00 97.81 141 ALA A O 1
ATOM 1106 N N . ALA A 1 142 ? 26.178 6.792 -31.114 1.00 97.94 142 ALA A N 1
ATOM 1107 C CA . ALA A 1 142 ? 24.741 6.590 -31.270 1.00 97.94 142 ALA A CA 1
ATOM 1108 C C . ALA A 1 142 ? 24.312 5.195 -30.786 1.00 97.94 142 ALA A C 1
ATOM 1110 O O . ALA A 1 142 ? 23.313 5.077 -30.072 1.00 97.94 142 ALA A O 1
ATOM 1111 N N . ARG A 1 143 ? 25.084 4.147 -31.107 1.00 98.56 143 ARG A N 1
ATOM 1112 C CA . ARG A 1 143 ? 24.847 2.778 -30.616 1.00 98.56 143 ARG A CA 1
ATOM 1113 C C . ARG A 1 143 ? 24.913 2.716 -29.092 1.00 98.56 143 ARG A C 1
ATOM 1115 O O . ARG A 1 143 ? 23.967 2.239 -28.468 1.00 98.56 143 ARG A O 1
ATOM 1122 N N . ARG A 1 144 ? 25.977 3.255 -28.490 1.00 98.25 144 ARG A N 1
ATOM 1123 C CA . ARG A 1 144 ? 26.141 3.327 -27.029 1.00 98.25 144 ARG A CA 1
ATOM 1124 C C . ARG A 1 144 ? 25.005 4.100 -26.372 1.00 98.25 144 ARG A C 1
ATOM 1126 O O . ARG A 1 144 ? 24.506 3.678 -25.336 1.00 98.25 144 ARG A O 1
ATOM 1133 N N . SER A 1 145 ? 24.565 5.200 -26.980 1.00 98.44 145 SER A N 1
ATOM 1134 C CA . SER A 1 145 ? 23.447 6.001 -26.464 1.00 98.44 145 SER A CA 1
ATOM 1135 C C . SER A 1 145 ? 22.135 5.216 -26.471 1.00 98.44 145 SER A C 1
ATOM 1137 O O . SER A 1 145 ? 21.402 5.242 -25.484 1.00 98.44 145 SER A O 1
ATOM 1139 N N . ARG A 1 146 ? 21.860 4.463 -27.546 1.00 98.38 146 ARG A N 1
ATOM 1140 C CA . ARG A 1 146 ? 20.697 3.563 -27.614 1.00 98.38 146 ARG A CA 1
ATOM 1141 C C . ARG A 1 146 ? 20.779 2.465 -26.555 1.00 98.38 146 ARG A C 1
ATOM 1143 O O . ARG A 1 146 ? 19.807 2.270 -25.838 1.00 98.38 146 ARG A O 1
ATOM 1150 N N . MET A 1 147 ? 21.935 1.817 -26.410 1.00 98.44 147 MET A N 1
ATOM 1151 C CA . MET A 1 147 ? 22.145 0.770 -25.404 1.00 98.44 147 MET A CA 1
ATOM 1152 C C . MET A 1 147 ? 21.932 1.299 -23.981 1.00 98.44 147 MET A C 1
ATOM 1154 O O . MET A 1 147 ? 21.172 0.715 -23.219 1.00 98.44 147 MET A O 1
ATOM 1158 N N . LYS A 1 148 ? 22.514 2.460 -23.645 1.00 98.56 148 LYS A N 1
ATOM 1159 C CA . LYS A 1 148 ? 22.293 3.124 -22.348 1.00 98.56 148 LYS A CA 1
ATOM 1160 C C . LYS A 1 148 ? 20.819 3.433 -22.097 1.00 98.56 148 LYS A C 1
ATOM 1162 O O . LYS A 1 148 ? 20.358 3.300 -20.969 1.00 98.56 148 LYS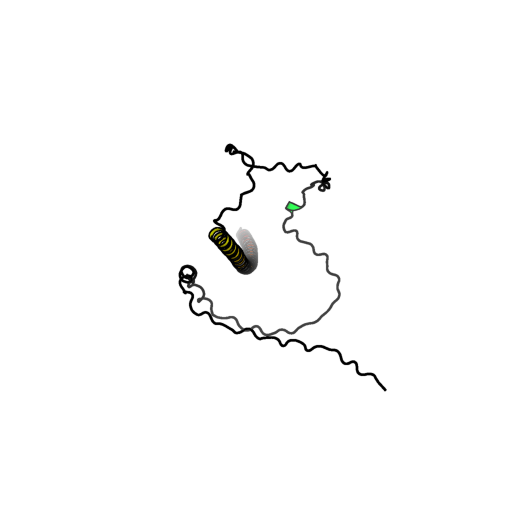 A O 1
ATOM 1167 N N . LYS A 1 149 ? 20.082 3.846 -23.132 1.00 98.69 149 LYS A N 1
ATOM 1168 C CA . LYS A 1 149 ? 18.644 4.099 -23.015 1.00 98.69 149 LYS A CA 1
ATOM 1169 C C . LYS A 1 149 ? 17.872 2.816 -22.707 1.00 98.69 149 LYS A C 1
ATOM 1171 O O . LYS A 1 149 ? 17.027 2.855 -21.826 1.00 98.69 149 LYS A O 1
ATOM 1176 N N . VAL A 1 150 ? 18.165 1.713 -23.399 1.00 98.50 150 VAL A N 1
ATOM 1177 C CA . VAL A 1 150 ? 17.518 0.412 -23.148 1.00 98.50 150 VAL A CA 1
ATOM 1178 C C . VAL A 1 150 ? 17.773 -0.044 -21.713 1.00 98.50 150 VAL A C 1
ATOM 1180 O O . VAL A 1 150 ? 16.815 -0.249 -20.982 1.00 98.50 150 VAL A O 1
ATOM 1183 N N . LEU A 1 151 ? 19.031 -0.038 -21.264 1.00 98.25 151 LEU A N 1
ATOM 1184 C CA . LEU A 1 151 ? 19.376 -0.395 -19.882 1.00 98.25 151 LEU A CA 1
ATOM 1185 C C . LEU A 1 151 ? 18.667 0.496 -18.853 1.00 98.25 151 LEU A C 1
ATOM 1187 O O . LEU A 1 151 ? 18.212 0.026 -17.815 1.00 98.25 151 LEU A O 1
ATOM 1191 N N . LYS A 1 152 ? 18.549 1.803 -19.132 1.00 98.56 152 LYS A N 1
ATOM 1192 C CA . LYS A 1 152 ? 17.830 2.706 -18.230 1.00 98.56 152 LYS A CA 1
ATOM 1193 C C . LYS A 1 152 ? 16.333 2.403 -18.189 1.00 98.56 152 LYS A C 1
ATOM 1195 O O . LYS A 1 152 ? 15.742 2.515 -17.120 1.00 98.56 152 LYS A O 1
ATOM 1200 N N . MET A 1 153 ? 15.732 2.051 -19.324 1.00 98.62 153 MET A N 1
ATOM 1201 C CA . MET A 1 153 ? 14.330 1.632 -19.385 1.00 98.62 153 MET A CA 1
ATOM 1202 C C . MET A 1 153 ? 14.110 0.347 -18.584 1.00 98.62 153 MET A C 1
ATOM 1204 O O . MET A 1 153 ? 13.227 0.329 -17.736 1.00 98.62 153 MET A O 1
ATOM 1208 N N . GLU A 1 154 ? 14.962 -0.663 -18.763 1.00 98.31 154 GLU A N 1
ATOM 1209 C CA . GLU A 1 154 ? 14.905 -1.926 -18.012 1.00 98.31 154 GLU A CA 1
ATOM 1210 C C . GLU A 1 154 ? 15.022 -1.693 -16.498 1.00 98.31 154 GLU A C 1
ATOM 1212 O O . GLU A 1 154 ? 14.203 -2.189 -15.727 1.00 98.31 154 GLU A O 1
ATOM 1217 N N . GLN A 1 155 ? 15.972 -0.853 -16.067 1.00 98.50 155 GLN A N 1
ATOM 1218 C CA . GLN A 1 155 ? 16.118 -0.486 -14.655 1.00 98.50 155 GLN A CA 1
ATOM 1219 C C . GLN A 1 155 ? 14.852 0.186 -14.101 1.00 98.50 155 GLN A C 1
ATOM 1221 O O . GLN A 1 155 ? 14.450 -0.072 -12.968 1.00 98.50 155 GLN A O 1
ATOM 1226 N N . LEU A 1 156 ? 14.234 1.087 -14.869 1.00 98.69 156 LEU A N 1
ATOM 1227 C CA . LEU A 1 156 ? 13.004 1.754 -14.443 1.00 98.69 156 LEU A CA 1
ATOM 1228 C C . LEU A 1 156 ? 11.836 0.767 -14.353 1.00 98.69 156 LEU A C 1
ATOM 1230 O O . LEU A 1 156 ? 11.058 0.843 -13.407 1.00 98.69 156 LEU A O 1
ATOM 1234 N N . GLU A 1 157 ? 11.723 -0.175 -15.288 1.00 98.56 157 GLU A N 1
ATOM 1235 C CA . GLU A 1 157 ? 10.708 -1.233 -15.240 1.00 98.56 157 GLU A CA 1
ATOM 1236 C C . GLU A 1 157 ? 10.877 -2.133 -14.012 1.00 98.56 157 GLU A C 1
ATOM 1238 O O . GLU A 1 157 ? 9.890 -2.490 -13.366 1.00 98.56 157 GLU A O 1
ATOM 1243 N N . GLU A 1 158 ? 12.115 -2.472 -13.650 1.00 98.56 158 GLU A N 1
ATOM 1244 C CA . GLU A 1 158 ? 12.414 -3.225 -12.432 1.00 98.56 158 GLU A CA 1
ATOM 1245 C C . GLU A 1 158 ? 12.045 -2.437 -11.169 1.00 98.56 158 GLU A C 1
ATOM 1247 O O . GLU A 1 158 ? 11.370 -2.969 -10.288 1.00 98.56 158 GLU A O 1
ATOM 1252 N N . GLN A 1 159 ? 12.391 -1.147 -11.109 1.00 98.62 159 GLN A N 1
ATOM 1253 C CA . GLN A 1 159 ? 11.997 -0.277 -9.996 1.00 98.62 159 GLN A CA 1
ATOM 1254 C C . GLN A 1 159 ? 10.478 -0.171 -9.865 1.00 98.62 159 GLN A C 1
ATOM 1256 O O . GLN A 1 159 ? 9.956 -0.245 -8.756 1.00 98.62 159 GLN A O 1
ATOM 1261 N N . VAL A 1 160 ? 9.753 -0.042 -10.978 1.00 98.75 160 VAL A N 1
ATOM 1262 C CA . VAL A 1 160 ? 8.284 -0.020 -10.966 1.00 98.75 160 VAL A CA 1
ATOM 1263 C C . VAL A 1 160 ? 7.726 -1.337 -10.433 1.00 98.75 160 VAL A C 1
ATOM 1265 O O . VAL A 1 160 ? 6.836 -1.306 -9.587 1.00 98.75 160 VAL A O 1
ATOM 1268 N N . LYS A 1 161 ? 8.258 -2.487 -10.864 1.00 98.62 161 LYS A N 1
ATOM 1269 C CA . LYS A 1 161 ? 7.835 -3.802 -10.349 1.00 98.62 161 LYS A CA 1
ATOM 1270 C C . LYS A 1 161 ? 8.096 -3.931 -8.848 1.00 98.62 161 LYS A C 1
ATOM 1272 O O . LYS A 1 161 ? 7.194 -4.331 -8.113 1.00 98.62 161 LYS A O 1
ATOM 1277 N N . ALA A 1 162 ? 9.289 -3.551 -8.392 1.00 98.50 162 ALA A N 1
ATOM 1278 C CA . ALA A 1 162 ? 9.659 -3.583 -6.980 1.00 98.50 162 ALA A CA 1
ATOM 1279 C C . ALA A 1 162 ? 8.736 -2.684 -6.143 1.00 98.50 162 ALA A C 1
ATOM 1281 O O . ALA A 1 162 ? 8.119 -3.152 -5.185 1.00 98.50 162 ALA A O 1
ATOM 1282 N N . LEU A 1 163 ? 8.557 -1.425 -6.554 1.00 98.75 163 LEU A N 1
ATOM 1283 C CA . LEU A 1 163 ? 7.684 -0.471 -5.867 1.00 98.75 163 LEU A CA 1
ATOM 1284 C C . LEU A 1 163 ? 6.216 -0.912 -5.876 1.00 98.75 163 LEU A C 1
ATOM 1286 O O . LEU A 1 163 ? 5.538 -0.757 -4.865 1.00 98.75 163 LEU A O 1
ATOM 1290 N N . ALA A 1 164 ? 5.720 -1.489 -6.972 1.00 98.62 164 ALA A N 1
ATOM 1291 C CA . ALA A 1 164 ? 4.359 -2.018 -7.041 1.00 98.62 164 ALA A CA 1
ATOM 1292 C C . ALA A 1 164 ? 4.160 -3.209 -6.092 1.00 98.62 164 ALA A C 1
ATOM 1294 O O . ALA A 1 164 ? 3.144 -3.281 -5.401 1.00 98.62 164 ALA A O 1
ATOM 1295 N N . SER A 1 165 ? 5.141 -4.116 -6.020 1.00 98.56 165 SER A N 1
ATOM 1296 C CA . SER A 1 165 ? 5.099 -5.261 -5.104 1.00 98.56 165 SER A CA 1
ATOM 1297 C C . SER A 1 165 ? 5.108 -4.821 -3.638 1.00 98.56 165 SER A C 1
ATOM 1299 O O . SER A 1 165 ? 4.317 -5.313 -2.831 1.00 98.56 165 SER A O 1
ATOM 1301 N N . GLU A 1 166 ? 5.930 -3.823 -3.313 1.00 98.62 166 GLU A N 1
ATOM 1302 C CA . GLU A 1 166 ? 6.018 -3.268 -1.969 1.00 98.62 166 GLU A CA 1
ATOM 1303 C C . GLU A 1 166 ? 4.740 -2.509 -1.605 1.00 98.62 166 GLU A C 1
ATOM 1305 O O . GLU A 1 166 ? 4.211 -2.672 -0.508 1.00 98.62 166 GLU A O 1
ATOM 1310 N N . ASN A 1 167 ? 4.173 -1.749 -2.544 1.00 98.62 167 ASN A N 1
ATOM 1311 C CA . ASN A 1 167 ? 2.892 -1.083 -2.341 1.00 98.62 167 ASN A CA 1
ATOM 1312 C C . ASN A 1 167 ? 1.767 -2.094 -2.063 1.00 98.62 167 ASN A C 1
ATOM 1314 O O . ASN A 1 167 ? 1.009 -1.915 -1.110 1.00 98.62 167 ASN A O 1
ATOM 1318 N N . ALA A 1 168 ? 1.688 -3.188 -2.826 1.00 98.56 168 ALA A N 1
ATOM 1319 C CA . ALA A 1 168 ? 0.697 -4.238 -2.591 1.00 98.56 168 ALA A CA 1
ATOM 1320 C C . ALA A 1 168 ? 0.865 -4.887 -1.204 1.00 98.56 168 ALA A C 1
ATOM 1322 O O . ALA A 1 168 ? -0.118 -5.098 -0.481 1.00 98.56 168 ALA A O 1
ATOM 1323 N N . ARG A 1 169 ? 2.114 -5.148 -0.794 1.00 98.69 169 ARG A N 1
ATOM 1324 C CA . ARG A 1 169 ? 2.446 -5.685 0.534 1.00 98.69 169 ARG A CA 1
ATOM 1325 C C . ARG A 1 169 ? 2.019 -4.734 1.654 1.00 98.69 169 ARG A C 1
ATOM 1327 O O . ARG A 1 169 ? 1.370 -5.166 2.608 1.00 98.69 169 ARG A O 1
ATOM 1334 N N . LEU A 1 170 ? 2.356 -3.450 1.535 1.00 98.75 170 LEU A N 1
ATOM 1335 C CA . LEU A 1 170 ? 2.008 -2.427 2.523 1.00 98.75 170 LEU A CA 1
ATOM 1336 C C . LEU A 1 170 ? 0.496 -2.223 2.608 1.00 98.75 170 LEU A C 1
ATOM 1338 O O . LEU A 1 170 ? -0.048 -2.243 3.707 1.00 98.75 170 LEU A O 1
ATOM 1342 N N . THR A 1 171 ? -0.188 -2.125 1.469 1.00 98.69 171 THR A N 1
ATOM 1343 C CA . THR A 1 171 ? -1.653 -2.024 1.394 1.00 98.69 171 THR A CA 1
ATOM 1344 C C . THR A 1 171 ? -2.333 -3.192 2.109 1.00 98.69 171 THR A C 1
ATOM 1346 O O . THR A 1 171 ? -3.226 -2.986 2.928 1.00 98.69 171 THR A O 1
ATOM 1349 N N . THR A 1 172 ? -1.858 -4.421 1.884 1.00 98.69 172 THR A N 1
ATOM 1350 C CA . THR A 1 172 ? -2.379 -5.609 2.581 1.00 98.69 172 THR A CA 1
ATOM 1351 C C . THR A 1 172 ? -2.157 -5.512 4.090 1.00 98.69 172 THR A C 1
ATOM 1353 O O . THR A 1 172 ? -3.059 -5.801 4.877 1.00 98.69 172 THR A O 1
ATOM 1356 N N . ARG A 1 173 ? -0.967 -5.073 4.524 1.00 98.69 173 ARG A N 1
ATOM 1357 C CA . ARG A 1 173 ? -0.662 -4.921 5.952 1.00 98.69 173 ARG A CA 1
ATOM 1358 C C . ARG A 1 173 ? -1.536 -3.858 6.614 1.00 98.69 173 ARG A C 1
ATOM 1360 O O . ARG A 1 173 ? -1.986 -4.084 7.734 1.00 98.69 173 ARG A O 1
ATOM 1367 N N . VAL A 1 174 ? -1.781 -2.742 5.932 1.00 98.75 174 VAL A N 1
ATOM 1368 C CA . VAL A 1 174 ? -2.683 -1.682 6.399 1.00 98.75 174 VAL A CA 1
ATOM 1369 C C . VAL A 1 174 ? -4.094 -2.233 6.578 1.00 98.75 174 VAL A C 1
ATOM 1371 O O . VAL A 1 174 ? -4.628 -2.119 7.675 1.00 98.75 174 VAL A O 1
ATOM 1374 N N . ALA A 1 175 ? -4.642 -2.933 5.582 1.00 98.62 175 ALA A N 1
ATOM 1375 C CA . ALA A 1 175 ? -5.980 -3.521 5.676 1.00 98.62 175 ALA A CA 1
ATOM 1376 C C . ALA A 1 175 ? -6.119 -4.500 6.860 1.00 98.62 175 ALA A C 1
ATOM 1378 O O . ALA A 1 175 ? -7.108 -4.466 7.595 1.00 98.62 175 ALA A O 1
ATOM 1379 N N . VAL A 1 176 ? -5.106 -5.345 7.095 1.00 98.69 176 VAL A N 1
A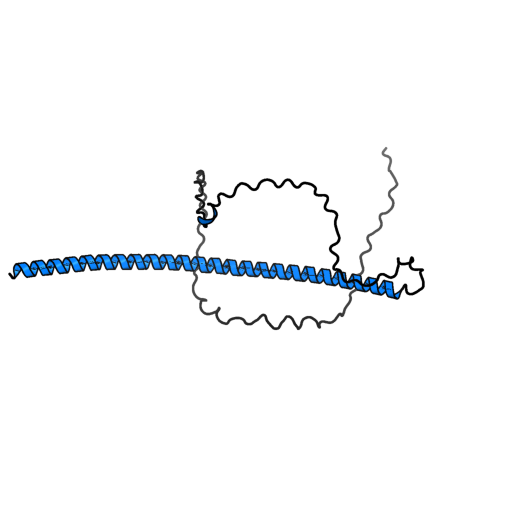TOM 1380 C CA . VAL A 1 176 ? -5.080 -6.250 8.258 1.00 98.69 176 VAL A CA 1
ATOM 1381 C C . VAL A 1 176 ? -5.085 -5.455 9.564 1.00 98.69 176 VAL A C 1
ATOM 1383 O O . VAL A 1 176 ? -5.939 -5.694 10.416 1.00 98.69 176 VAL A O 1
ATOM 1386 N N . LEU A 1 177 ? -4.191 -4.476 9.710 1.00 98.62 177 LEU A N 1
ATOM 1387 C CA . LEU A 1 177 ? -4.101 -3.662 10.926 1.00 98.62 177 LEU A CA 1
ATOM 1388 C C . LEU A 1 177 ? -5.373 -2.846 11.184 1.00 98.62 177 LEU A C 1
ATOM 1390 O O . LEU A 1 177 ? -5.783 -2.695 12.333 1.00 98.62 177 LEU A O 1
ATOM 1394 N N . GLU A 1 178 ? -6.023 -2.341 10.139 1.00 98.62 178 GLU A N 1
ATOM 1395 C CA . GLU A 1 178 ? -7.303 -1.639 10.250 1.00 98.62 178 GLU A CA 1
ATOM 1396 C C . GLU A 1 178 ? -8.418 -2.571 10.741 1.00 98.62 178 GLU A C 1
ATOM 1398 O O . GLU A 1 178 ? -9.198 -2.182 11.615 1.00 98.62 178 GLU A O 1
ATOM 1403 N N . SER A 1 179 ? -8.450 -3.821 10.266 1.00 98.44 179 SER A N 1
ATOM 1404 C CA . SER A 1 179 ? -9.402 -4.832 10.748 1.00 98.44 179 SER A CA 1
ATOM 1405 C C . SER A 1 179 ? -9.159 -5.227 12.215 1.00 98.44 179 SER A C 1
ATOM 1407 O O . SER A 1 179 ? -10.104 -5.331 13.008 1.00 98.44 179 SER A O 1
ATOM 1409 N N . GLU A 1 180 ? -7.892 -5.381 12.611 1.00 98.62 180 GLU A N 1
ATOM 1410 C CA . GLU A 1 180 ? -7.491 -5.676 13.989 1.00 98.62 180 GLU A CA 1
ATOM 1411 C C . GLU A 1 180 ? -7.860 -4.515 14.917 1.00 98.62 180 GLU A C 1
ATOM 1413 O O . GLU A 1 180 ? -8.485 -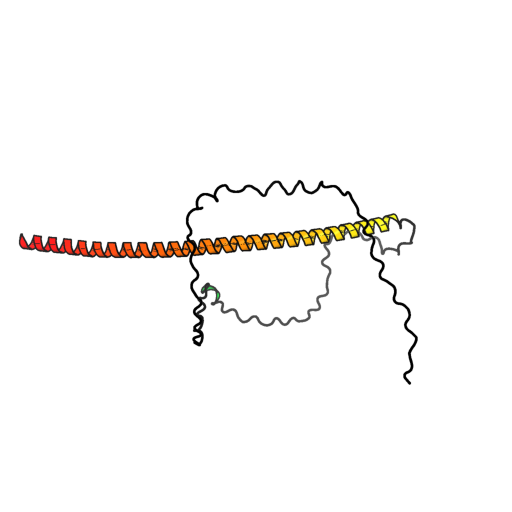4.723 15.960 1.00 98.62 180 GLU A O 1
ATOM 1418 N N . LYS A 1 181 ? -7.553 -3.281 14.500 1.00 98.69 181 LYS A N 1
ATOM 1419 C CA . LYS A 1 181 ? -7.934 -2.059 15.212 1.00 98.69 181 LYS A CA 1
ATOM 1420 C C . LYS A 1 181 ? -9.446 -1.980 15.398 1.00 98.69 181 LYS A C 1
ATOM 1422 O O . LYS A 1 181 ? -9.895 -1.764 16.521 1.00 98.69 181 LYS A O 1
ATOM 1427 N N . GLY A 1 182 ? -10.230 -2.185 14.338 1.00 98.56 182 GLY A N 1
ATOM 1428 C CA . GLY A 1 182 ? -11.693 -2.181 14.423 1.00 98.56 182 GLY A CA 1
ATOM 1429 C C . GLY A 1 182 ? -12.221 -3.218 15.419 1.00 98.56 182 GLY A C 1
ATOM 1430 O O . GLY A 1 182 ? -13.091 -2.917 16.234 1.00 98.56 182 GLY A O 1
ATOM 1431 N N . THR A 1 183 ? -11.628 -4.413 15.427 1.00 98.62 183 THR A N 1
ATOM 1432 C CA . THR A 1 183 ? -11.979 -5.481 16.376 1.00 98.62 183 THR A CA 1
ATOM 1433 C C . THR A 1 183 ? -11.662 -5.101 17.824 1.00 98.62 183 THR A C 1
ATOM 1435 O O . THR A 1 183 ? -12.450 -5.398 18.724 1.00 98.62 183 THR A O 1
ATOM 1438 N N . LEU A 1 184 ? -10.513 -4.467 18.075 1.00 98.56 184 LEU A N 1
ATOM 1439 C CA . LEU A 1 184 ? -10.128 -4.020 19.416 1.00 98.56 184 LEU A CA 1
ATOM 1440 C C . LEU A 1 184 ? -11.038 -2.901 19.924 1.00 98.56 184 LEU A C 1
ATOM 1442 O O . LEU A 1 184 ? -11.526 -3.006 21.044 1.00 98.56 184 LEU A O 1
ATOM 1446 N N . VAL A 1 185 ? -11.335 -1.905 19.085 1.00 98.75 185 VAL A N 1
ATOM 1447 C CA . VAL A 1 185 ? -12.257 -0.807 19.421 1.00 98.75 185 VAL A CA 1
ATOM 1448 C C . VAL A 1 185 ? -13.648 -1.345 19.762 1.00 98.75 185 VAL A C 1
ATOM 1450 O O . VAL A 1 185 ? -14.239 -0.948 20.762 1.00 98.75 185 VAL A O 1
ATOM 1453 N N . PHE A 1 186 ? -14.159 -2.308 18.989 1.00 98.62 186 PHE A N 1
ATOM 1454 C CA . PHE A 1 186 ? -15.444 -2.943 19.289 1.00 98.62 186 PHE A CA 1
ATOM 1455 C C . PHE A 1 186 ? -15.444 -3.660 20.651 1.00 98.62 186 PHE A C 1
ATOM 1457 O O . PHE A 1 186 ? -16.406 -3.562 21.416 1.00 98.62 186 PHE A O 1
ATOM 1464 N N . LYS A 1 187 ? -14.361 -4.378 20.980 1.00 98.75 187 LYS A N 1
ATOM 1465 C CA . LYS A 1 187 ? -14.218 -5.051 22.282 1.00 98.75 187 LYS A CA 1
ATOM 1466 C C . LYS A 1 187 ? -14.128 -4.051 23.431 1.00 98.75 187 LYS A C 1
ATOM 1468 O O . LYS A 1 187 ? -14.752 -4.282 24.461 1.00 98.75 187 LYS A O 1
ATOM 1473 N N . GLU A 1 188 ? -13.373 -2.973 23.255 1.00 98.75 188 GLU A N 1
ATOM 1474 C CA . GLU A 1 188 ? -13.251 -1.892 24.235 1.00 98.75 188 GLU A CA 1
ATOM 1475 C C . GLU A 1 188 ? -14.622 -1.282 24.533 1.00 98.75 188 GLU A C 1
ATOM 1477 O O . GLU A 1 188 ? -15.058 -1.309 25.681 1.00 98.75 188 GLU A O 1
ATOM 1482 N N . GLN A 1 189 ? -15.369 -0.900 23.496 1.00 98.81 189 GLN A N 1
ATOM 1483 C CA . GLN A 1 189 ? -16.723 -0.368 23.644 1.00 98.81 189 GLN A CA 1
ATOM 1484 C C . GLN A 1 189 ? -17.665 -1.351 24.360 1.00 98.81 189 GLN A C 1
ATOM 1486 O O . GLN A 1 189 ? -18.400 -0.973 25.271 1.00 98.81 189 GLN A O 1
ATOM 1491 N N . SER A 1 190 ? -17.616 -2.639 24.002 1.00 98.69 190 SER A N 1
ATOM 1492 C CA . SER A 1 190 ? -18.429 -3.665 24.665 1.00 98.69 190 SER A CA 1
ATOM 1493 C C . SER A 1 190 ? -18.094 -3.816 26.155 1.00 98.69 190 SER A C 1
ATOM 1495 O O . SER A 1 190 ? -18.994 -4.068 26.964 1.00 98.69 190 SER A O 1
ATOM 1497 N N . LEU A 1 191 ? -16.818 -3.686 26.530 1.00 98.69 191 LEU A N 1
ATOM 1498 C CA . LEU A 1 191 ? -16.386 -3.730 27.926 1.00 98.69 191 LEU A CA 1
ATOM 1499 C C . LEU A 1 191 ? -16.805 -2.466 28.680 1.00 98.69 191 LEU A C 1
ATOM 1501 O O . LEU A 1 191 ? -17.310 -2.586 29.794 1.00 98.69 191 LEU A O 1
ATOM 1505 N N . GLU A 1 192 ? -16.657 -1.289 28.076 1.00 98.81 192 GLU A N 1
ATOM 1506 C CA . GLU A 1 192 ? -17.111 -0.017 28.648 1.00 98.81 192 GLU A CA 1
ATOM 1507 C C . GLU A 1 192 ? -18.617 -0.023 28.929 1.00 98.81 192 GLU A C 1
ATOM 1509 O O . GLU A 1 192 ? -19.047 0.339 30.026 1.00 98.81 192 GLU A O 1
ATOM 1514 N N . ASP A 1 193 ? -19.429 -0.496 27.982 1.00 98.75 193 ASP A N 1
ATOM 1515 C CA . ASP A 1 193 ? -20.877 -0.604 28.171 1.00 98.75 193 ASP A CA 1
ATOM 1516 C C . ASP A 1 193 ? -21.225 -1.583 29.299 1.00 98.75 193 ASP A C 1
ATOM 1518 O O . ASP A 1 193 ? -22.099 -1.308 30.127 1.00 98.75 193 ASP A O 1
ATOM 1522 N N . ARG A 1 194 ? -20.505 -2.708 29.393 1.00 98.75 194 ARG A N 1
ATOM 1523 C CA . ARG A 1 194 ? -20.684 -3.666 30.490 1.00 98.75 194 ARG A CA 1
ATOM 1524 C C . ARG A 1 194 ? -20.306 -3.061 31.841 1.00 98.75 194 ARG A C 1
ATOM 1526 O O . ARG A 1 194 ? -21.030 -3.280 32.811 1.00 98.75 194 ARG A O 1
ATOM 1533 N N . ILE A 1 195 ? -19.205 -2.313 31.914 1.00 98.75 195 ILE A N 1
ATOM 1534 C CA . ILE A 1 195 ? -18.793 -1.595 33.127 1.00 98.75 195 ILE A CA 1
ATOM 1535 C C . ILE A 1 195 ? -19.887 -0.608 33.532 1.00 98.75 195 ILE A C 1
ATOM 1537 O O . ILE A 1 195 ? -20.351 -0.670 34.667 1.00 98.75 195 ILE A O 1
ATOM 1541 N N . ARG A 1 196 ? -20.395 0.202 32.594 1.00 98.75 196 ARG A N 1
ATOM 1542 C CA . ARG A 1 196 ? -21.473 1.169 32.855 1.00 98.75 196 ARG A CA 1
ATOM 1543 C C . ARG A 1 196 ? -22.722 0.501 33.442 1.00 98.75 196 ARG A C 1
ATOM 1545 O O . ARG A 1 196 ? -23.324 1.023 34.381 1.00 98.75 196 ARG A O 1
ATOM 1552 N N . VAL A 1 197 ? -23.111 -0.662 32.914 1.00 98.75 197 VAL A N 1
ATOM 1553 C CA . VAL A 1 197 ? -24.242 -1.442 33.447 1.00 98.75 197 VAL A CA 1
ATOM 1554 C C . VAL A 1 197 ? -23.960 -1.921 34.872 1.00 98.75 197 VAL A C 1
ATOM 1556 O O . VAL A 1 197 ? -24.810 -1.760 35.747 1.00 98.75 197 VAL A O 1
ATOM 1559 N N . LEU A 1 198 ? -22.777 -2.482 35.126 1.00 98.62 198 LEU A N 1
ATOM 1560 C CA . LEU A 1 198 ? -22.403 -2.980 36.454 1.00 98.62 198 LEU A CA 1
ATOM 1561 C C . LEU A 1 198 ? -22.310 -1.853 37.491 1.00 98.62 198 LEU A C 1
ATOM 1563 O O . LEU A 1 198 ? -22.770 -2.017 38.619 1.00 98.62 198 LEU A O 1
ATOM 1567 N N . GLU A 1 199 ? -21.775 -0.695 37.113 1.00 98.50 199 GLU A N 1
ATOM 1568 C CA . GLU A 1 199 ? -21.728 0.499 37.962 1.00 98.50 199 GLU A CA 1
ATOM 1569 C C . GLU A 1 199 ? -23.135 1.008 38.298 1.00 98.50 199 GLU A C 1
ATOM 1571 O O . GLU A 1 199 ? -23.419 1.348 39.451 1.00 98.50 199 GLU A O 1
ATOM 1576 N N . SER A 1 200 ? -24.046 1.004 37.318 1.00 98.56 200 SER A N 1
ATOM 1577 C CA . SER A 1 200 ? -25.453 1.345 37.539 1.00 98.56 200 SER A CA 1
ATOM 1578 C C . SER A 1 200 ? -26.103 0.398 38.553 1.00 98.56 200 SER A C 1
ATOM 1580 O O . SER A 1 200 ? -26.657 0.873 39.549 1.00 98.56 200 SER A O 1
ATOM 1582 N N . GLN A 1 201 ? -25.938 -0.917 38.371 1.00 98.50 201 GLN A N 1
ATOM 1583 C CA . GLN A 1 201 ? -26.449 -1.942 39.290 1.00 98.50 201 GLN A CA 1
ATOM 1584 C C . GLN A 1 201 ? -25.878 -1.788 40.704 1.00 98.50 201 GLN A C 1
ATOM 1586 O O . GLN A 1 201 ? -26.615 -1.865 41.688 1.00 98.50 201 GLN A O 1
ATOM 1591 N N . LEU A 1 202 ? -24.576 -1.517 40.821 1.00 98.44 202 LEU A N 1
ATOM 1592 C CA . LEU A 1 202 ? -23.923 -1.285 42.107 1.00 98.44 202 LEU A CA 1
ATOM 1593 C C . LEU A 1 202 ? -24.514 -0.052 42.808 1.00 98.44 202 LEU A C 1
ATOM 1595 O O . LEU A 1 202 ? -24.846 -0.105 43.994 1.00 98.44 202 LEU A O 1
ATOM 1599 N N . SER A 1 203 ? -24.711 1.045 42.071 1.00 98.12 203 SER A N 1
ATOM 1600 C CA . SER A 1 203 ? -25.315 2.272 42.606 1.00 98.12 203 SER A CA 1
ATOM 1601 C C . SER A 1 203 ? -26.765 2.074 43.069 1.00 98.12 203 SER A C 1
ATOM 1603 O O . SER A 1 203 ? -27.205 2.695 44.039 1.00 98.12 203 SER A O 1
ATOM 1605 N N . GLU A 1 204 ? -27.528 1.226 42.380 1.00 97.75 204 GLU A N 1
ATOM 1606 C CA . GLU A 1 204 ? -28.907 0.893 42.733 1.00 97.75 204 GLU A CA 1
ATOM 1607 C C . GLU A 1 204 ? -28.952 0.024 43.992 1.00 97.75 204 GLU A C 1
ATOM 1609 O O . GLU A 1 204 ? -29.677 0.348 44.933 1.00 97.75 204 GLU A O 1
ATOM 1614 N N . ALA A 1 205 ? -28.101 -1.002 44.068 1.00 97.62 205 ALA A N 1
ATOM 1615 C CA . ALA A 1 205 ? -27.969 -1.843 45.253 1.00 97.62 205 ALA A CA 1
ATOM 1616 C C . ALA A 1 205 ? -27.571 -1.026 46.495 1.00 97.62 205 ALA A C 1
ATOM 1618 O O . ALA A 1 205 ? -28.160 -1.197 47.565 1.00 97.62 205 ALA A O 1
ATOM 1619 N N . HIS A 1 206 ? -26.627 -0.086 46.361 1.00 97.12 206 HIS A N 1
ATOM 1620 C CA . HIS A 1 206 ? -26.264 0.826 47.450 1.00 97.12 206 HIS A CA 1
ATOM 1621 C C . HIS A 1 206 ? -27.438 1.703 47.897 1.00 97.12 206 HIS A C 1
ATOM 1623 O O . HIS A 1 206 ? -27.657 1.853 49.101 1.00 97.12 206 HIS A O 1
ATOM 1629 N N . ARG A 1 207 ? -28.217 2.248 46.952 1.00 96.88 207 ARG A N 1
ATOM 1630 C CA . ARG A 1 207 ? -29.423 3.031 47.265 1.00 96.88 207 ARG A CA 1
ATOM 1631 C C . ARG A 1 207 ? -30.472 2.187 47.989 1.00 96.88 207 ARG A C 1
ATOM 1633 O O . ARG A 1 207 ? -30.994 2.630 49.008 1.00 96.88 207 ARG A O 1
ATOM 1640 N N . ALA A 1 208 ? -30.728 0.964 47.529 1.00 96.06 208 ALA A N 1
ATOM 1641 C CA . ALA A 1 208 ? -31.676 0.051 48.163 1.00 96.06 208 ALA A CA 1
ATOM 1642 C C . ALA A 1 208 ? -31.268 -0.303 49.606 1.00 96.06 208 ALA A C 1
ATOM 1644 O O . ALA A 1 208 ? -32.089 -0.234 50.519 1.00 96.06 208 ALA A O 1
ATOM 1645 N N . LEU A 1 209 ? -29.989 -0.614 49.842 1.00 95.50 209 LEU A N 1
ATOM 1646 C CA . LEU A 1 209 ? -29.481 -0.921 51.185 1.00 95.50 209 LEU A CA 1
ATOM 1647 C C . LEU A 1 209 ? -29.511 0.287 52.131 1.00 95.50 209 LEU A C 1
ATOM 1649 O O . LEU A 1 209 ? -29.710 0.108 53.333 1.00 95.50 209 LEU A O 1
ATOM 1653 N N . ALA A 1 210 ? -29.305 1.500 51.612 1.00 95.25 210 ALA A N 1
ATOM 1654 C CA . ALA A 1 210 ? -29.406 2.722 52.404 1.00 95.25 210 ALA A CA 1
ATOM 1655 C C . ALA A 1 210 ? -30.848 2.976 52.873 1.00 95.25 210 ALA A C 1
ATOM 1657 O O . ALA A 1 210 ? -31.040 3.328 54.032 1.00 95.25 210 ALA A O 1
ATOM 1658 N N . ILE A 1 211 ? -31.841 2.721 52.012 1.00 94.50 211 ILE A N 1
ATOM 1659 C CA . ILE A 1 211 ? -33.271 2.862 52.338 1.00 94.50 211 ILE A CA 1
ATOM 1660 C C . ILE A 1 211 ? -33.713 1.843 53.397 1.00 94.50 211 ILE A C 1
ATOM 1662 O O . ILE A 1 211 ? -34.476 2.180 54.288 1.00 94.50 211 ILE A O 1
ATOM 1666 N N . VAL A 1 212 ? -33.238 0.594 53.334 1.00 89.81 212 VAL A N 1
ATOM 1667 C CA . VAL A 1 212 ? -33.628 -0.449 54.310 1.00 89.81 212 VAL A CA 1
ATOM 1668 C C . VAL A 1 212 ? -33.066 -0.182 55.715 1.00 89.81 212 VAL A C 1
ATOM 1670 O O . VAL A 1 212 ? -33.591 -0.695 56.700 1.00 89.81 212 VAL A O 1
ATOM 1673 N N . ARG A 1 213 ? -31.976 0.588 55.823 1.00 79.06 213 ARG A N 1
ATOM 1674 C CA . ARG A 1 213 ? -31.318 0.905 57.102 1.00 79.06 213 ARG A CA 1
ATOM 1675 C C . ARG A 1 213 ? -31.806 2.199 57.758 1.00 79.06 213 ARG A C 1
ATOM 1677 O O . ARG A 1 213 ? -31.441 2.423 58.911 1.00 79.06 213 ARG A O 1
ATOM 1684 N N . SER A 1 214 ? -32.550 3.037 57.039 1.00 66.50 214 SER A N 1
ATOM 1685 C CA . SER A 1 214 ? -33.180 4.262 57.553 1.00 66.50 214 SER A CA 1
ATOM 1686 C C . SER A 1 214 ? -34.585 3.986 58.061 1.00 66.50 214 SER A C 1
ATOM 1688 O O . SER A 1 214 ? -34.920 4.504 59.145 1.00 66.50 214 SER A O 1
#

Foldseek 3Di:
DDDDDPDDDDDDDDDDDDDDDDDDDDDPPPPVPPDPDDPDDPPPPDPPDDDDDDDDDDDDDDDDDDDDDPPPPPPPCPPPPPDPDPDPDPPPPDVPPPPPDPPDPDDDDDDDDDDDDDDDDDPPPVVVVVVVVVVVVVVVVVVVVVVVVVVVVVVVVVVVVVVVVVVVVVVVVVVVVVVVVVVVVVVVVVVVVVVVVVVVVVVVVVVVVVVVVD

Secondary structure (DSSP, 8-state):
--------PPPPP-PPPP----------SSTTSSSSS----TTTTS--------PPPPP-------PPPP-----S-GGGS---PPP---------------------PPP--PPPP----S-TTHHHHHHHHHHHHHHHHHHHHHHHHHHHHHHHHHHHHHHHHHHHHHHHHHHHHHHHHHHHHHHHHHHHHHHHHHHHHHHHHHHHHHHHH-

pLDDT: mean 72.97, std 20.27, range [41.38, 98.81]

Organism: NCBI:txid936053